Protein AF-0000000079811831 (afdb_homodimer)

Radius of gyration: 21.4 Å; Cα contacts (8 Å, |Δi|>4): 314; chains: 2; bounding box: 43×62×48 Å

Sequence (318 aa):
MAAQCAAMLYNALKLTHVLSIIVWIGGMVFAHFFLRPAVQMLEPPQRVALMHGVLQRFLGAVAIAIVAVLTSGLGMIGAVSIGAGGAFSMPLDWTIMATLGIVMMGIFAYIYFALLSRLEQAVAASDWPAGGLALASIRTWVGVNLLIGVVIVVLTLLMMAAQCAAMLYNALKLTHVLSIIVWIGGMVFAHFFLRPAVQMLEPPQRVALMHGVLQRFLGAVAIAIVAVLTSGLGMIGAVSIGAGGAFSMPLDWTIMATLGIVMMGIFAYIYFALLSRLEQAVAASDWPAGGLALASIRTWVGVNLLIGVVIVVLTLLM

InterPro domains:
  IPR008457 Copper resistance protein D domain [PF05425] (54-157)

Secondary structure (DSSP, 8-state):
-HHHHHHHHHHHHHHHHHHHHHHHHHHHHHIIIIIHHHHTTS-HHHHHHHHHHHHHHHHHHHHHHHHHHHHHHHHHHHHHHHHTTT-----HHHHHHHHHHHHHHHHHHIIIIIIHHHHHHHHHTT-HHHHHHHHHHHHHHHHHHHHHHHHHHHHHHH-/-HHHHHHHHHHHHHHHHHHHHHHHHHHHHIIIIIIHHHHTTS-HHHHHHHHHHHHHHHHHHHHHHHHHHHHHHHHHHHHHHHHTTT-----HHHHHHHHHHHHHHHHHHHIIIIIHHHHHHHHHTT-HHHHHHHHHHHHHHHHHHHHHHHHHHHHHHH-

Foldseek 3Di:
DVVVVLVVLLVVLVVLQVVLLCLLLVVLCCVQPPVVVVLVVDDLLCSLVVVLVVCVVSLVSNVVSLVSNVVSLVVNLVSVCVVVVNPDDDDPLSVLLVVLSVVLVVLSCCLVVPLSVQSVVCSVVVVRVSSVVSVVVSSVSSVVSSVSSVVSVVSNVVD/DVVVVLVVLLVVLVVLQVVLLCLLLVVLCCVQPPVVVVLVVDDLLCSLVVVLVVCVVSLVSNVVSLVSNVVSLVVNLVSVCVVVVNPDDDDPLSVLLVVLSVVLVVLSCCLVVPLSVQSVVCNVVVVRVSSVVSVVVSSVSSVVSSVSSVVSVVSNVVD

Solvent-accessible surface area (backbone atoms only — not comparable to full-atom values): 15950 Å² total; per-residue (Å²): 108,67,66,59,53,51,52,51,50,47,24,52,29,49,42,50,28,51,54,27,47,23,45,44,53,8,28,49,50,35,46,62,69,20,42,49,69,33,46,66,79,45,56,61,65,60,34,45,51,38,50,50,46,24,47,56,46,44,52,51,52,37,52,53,25,48,54,42,32,51,53,24,50,52,47,46,52,47,57,54,34,61,73,45,74,76,72,58,71,83,52,67,59,57,49,51,42,50,53,53,48,51,51,42,49,52,53,45,50,47,40,60,66,48,38,46,46,50,28,52,50,16,55,76,64,68,34,47,71,56,19,50,52,30,49,53,53,46,52,51,54,50,50,54,43,46,51,52,52,51,50,41,53,50,49,54,43,67,98,109,69,66,58,52,52,52,50,49,48,25,52,28,49,42,49,27,51,56,28,45,23,47,45,53,9,28,48,50,35,47,63,69,21,42,48,69,33,47,65,79,45,56,61,66,59,34,47,51,38,49,51,47,23,46,53,47,45,52,52,52,39,53,54,26,49,53,43,32,52,53,23,49,52,47,48,52,47,57,52,35,62,73,44,73,75,70,60,71,84,51,67,61,57,50,52,41,51,54,53,48,52,52,42,49,52,54,46,49,47,40,60,65,48,39,46,47,48,28,52,51,17,57,74,66,67,34,47,71,56,20,49,53,30,48,52,52,45,52,51,53,50,50,52,43,44,52,53,52,51,51,42,54,50,50,54,44,66,97

Nearest PDB structures (foldseek):
  7xge-assembly3_E  TM=4.007E-01  e=7.694E-01  synthetic construct
  6egc-assembly1_A  TM=4.884E-01  e=3.257E+00  synthetic construct
  8gl3-assembly1_A  TM=4.065E-01  e=6.537E+00  synthetic construct
  7xge-assembly3_E  TM=4.006E-01  e=6.927E-01  synthetic construct
  6egc-assembly1_A  TM=4.885E-01  e=2.794E+00  synthetic construct

Organism: NCBI:txid164759

pLDDT: mean 95.98, std 5.26, range [74.75, 98.94]

Structure (mmCIF, N/CA/C/O backbone):
data_AF-0000000079811831-model_v1
#
loop_
_entity.id
_entity.type
_entity.pdbx_description
1 polymer 'Membrane protein'
#
loop_
_atom_site.group_PDB
_atom_site.id
_atom_site.type_symbol
_atom_site.label_atom_id
_atom_site.label_alt_id
_atom_site.label_comp_id
_atom_site.label_asym_id
_atom_site.label_entity_id
_atom_site.label_seq_id
_atom_site.pdbx_PDB_ins_code
_atom_site.Cartn_x
_atom_site.Cartn_y
_atom_site.Cartn_z
_atom_site.occupancy
_atom_site.B_iso_or_equiv
_atom_site.auth_seq_id
_atom_site.auth_comp_id
_atom_site.auth_asym_id
_atom_site.auth_atom_id
_atom_site.pdbx_PDB_model_num
ATOM 1 N N . MET A 1 1 ? 1.582 36.062 -4.312 1 77 1 MET A N 1
ATOM 2 C CA . MET A 1 1 ? 1.748 35.219 -5.488 1 77 1 MET A CA 1
ATOM 3 C C . MET A 1 1 ? 2.867 34.188 -5.273 1 77 1 MET A C 1
ATOM 5 O O . MET A 1 1 ? 2.631 33 -5.309 1 77 1 MET A O 1
ATOM 9 N N . ALA A 1 2 ? 3.961 34.625 -4.879 1 77.19 2 ALA A N 1
ATOM 10 C CA . ALA A 1 2 ? 5.09 33.719 -4.637 1 77.19 2 ALA A CA 1
ATOM 11 C C . ALA A 1 2 ? 4.793 32.75 -3.482 1 77.19 2 ALA A C 1
ATOM 13 O O . ALA A 1 2 ? 5.078 31.562 -3.57 1 77.19 2 ALA A O 1
ATOM 14 N N . ALA A 1 3 ? 4.219 33.219 -2.533 1 80.38 3 ALA A N 1
ATOM 15 C CA . ALA A 1 3 ? 3.887 32.375 -1.376 1 80.38 3 ALA A CA 1
ATOM 16 C C . ALA A 1 3 ? 2.902 31.281 -1.755 1 80.38 3 ALA A C 1
ATOM 18 O O . ALA A 1 3 ? 3.029 30.141 -1.297 1 80.38 3 ALA A O 1
ATOM 19 N N . GLN A 1 4 ? 1.919 31.609 -2.52 1 80.38 4 GLN A N 1
ATOM 20 C CA . GLN A 1 4 ? 0.938 30.625 -2.977 1 80.38 4 GLN A CA 1
ATOM 21 C C . GLN A 1 4 ? 1.594 29.547 -3.836 1 80.38 4 GLN A C 1
ATOM 23 O O . GLN A 1 4 ? 1.278 28.359 -3.705 1 80.38 4 GLN A O 1
ATOM 28 N N . CYS A 1 5 ? 2.422 29.938 -4.711 1 81 5 CYS A N 1
ATOM 29 C CA . CYS A 1 5 ? 3.16 29 -5.551 1 81 5 CYS A CA 1
ATOM 30 C C . CYS A 1 5 ? 4.012 28.062 -4.707 1 81 5 CYS A C 1
ATOM 32 O O . CYS A 1 5 ? 4.055 26.859 -4.965 1 81 5 CYS A O 1
ATOM 34 N N . ALA A 1 6 ? 4.648 28.609 -3.771 1 84.25 6 ALA A N 1
ATOM 35 C CA . ALA A 1 6 ? 5.488 27.812 -2.881 1 84.25 6 ALA A CA 1
ATOM 36 C C . ALA A 1 6 ? 4.656 26.766 -2.135 1 84.25 6 ALA A C 1
ATOM 38 O O . ALA A 1 6 ? 5.082 25.625 -1.972 1 84.25 6 ALA A O 1
ATOM 39 N N . ALA A 1 7 ? 3.531 27.188 -1.69 1 87.56 7 ALA A N 1
ATOM 40 C CA . ALA A 1 7 ? 2.646 26.266 -0.97 1 87.56 7 ALA A CA 1
ATOM 41 C C . ALA A 1 7 ? 2.166 25.141 -1.876 1 87.56 7 ALA A C 1
ATOM 43 O O . ALA A 1 7 ? 2.051 23.984 -1.439 1 87.56 7 ALA A O 1
ATOM 44 N N . MET A 1 8 ? 1.905 25.453 -3.076 1 90.94 8 MET A N 1
ATOM 45 C CA . MET A 1 8 ? 1.439 24.453 -4.027 1 90.94 8 MET A CA 1
ATOM 46 C C . MET A 1 8 ? 2.543 23.453 -4.348 1 90.94 8 MET A C 1
ATOM 48 O O . MET A 1 8 ? 2.277 22.266 -4.52 1 90.94 8 MET A O 1
ATOM 52 N N . LEU A 1 9 ? 3.689 23.953 -4.465 1 91.94 9 LEU A N 1
ATOM 53 C CA . LEU A 1 9 ? 4.828 23.094 -4.73 1 91.94 9 LEU A CA 1
ATOM 54 C C . LEU A 1 9 ? 5.07 22.141 -3.562 1 91.94 9 LEU A C 1
ATOM 56 O O . LEU A 1 9 ? 5.309 20.938 -3.766 1 91.94 9 LEU A O 1
ATOM 60 N N . TYR A 1 10 ? 5.027 22.672 -2.387 1 94.69 10 TYR A N 1
ATOM 61 C CA . TYR A 1 10 ? 5.211 21.844 -1.2 1 94.69 10 TYR A CA 1
ATOM 62 C C . TYR A 1 10 ? 4.168 20.734 -1.142 1 94.69 10 TYR A C 1
ATOM 64 O O . TYR A 1 10 ? 4.496 19.578 -0.865 1 94.69 10 TYR A O 1
ATOM 72 N N . ASN A 1 11 ? 2.98 21.078 -1.446 1 95.81 11 ASN A N 1
ATOM 73 C CA . ASN A 1 11 ? 1.898 20.094 -1.425 1 95.81 11 ASN A CA 1
ATOM 74 C C . ASN A 1 11 ? 2.09 19.031 -2.498 1 95.81 11 ASN A C 1
ATOM 76 O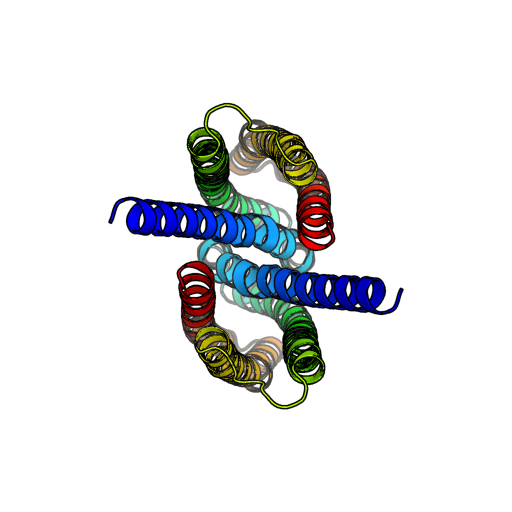 O . ASN A 1 11 ? 1.787 17.859 -2.271 1 95.81 11 ASN A O 1
ATOM 80 N N . ALA A 1 12 ? 2.516 19.469 -3.633 1 96.56 12 ALA A N 1
ATOM 81 C CA . ALA A 1 12 ? 2.768 18.516 -4.715 1 96.56 12 ALA A CA 1
ATOM 82 C C . ALA A 1 12 ? 3.881 17.547 -4.344 1 96.56 12 ALA A C 1
ATOM 84 O O . ALA A 1 12 ? 3.803 16.344 -4.66 1 96.56 12 ALA A O 1
ATOM 85 N N . LEU A 1 13 ? 4.898 18.078 -3.695 1 97.44 13 LEU A N 1
ATOM 86 C CA . LEU A 1 13 ? 5.992 17.219 -3.236 1 97.44 13 LEU A CA 1
ATOM 87 C C . LEU A 1 13 ? 5.508 16.234 -2.18 1 97.44 13 LEU A C 1
ATOM 89 O O . LEU A 1 13 ? 5.855 15.055 -2.221 1 97.44 13 LEU A O 1
ATOM 93 N N . LYS A 1 14 ? 4.719 16.719 -1.305 1 97.62 14 LYS A N 1
ATOM 94 C CA . LYS A 1 14 ? 4.148 15.867 -0.265 1 97.62 14 LYS A CA 1
ATOM 95 C C . LYS A 1 14 ? 3.271 14.773 -0.869 1 97.62 14 LYS A C 1
ATOM 97 O O . LYS A 1 14 ? 3.326 13.617 -0.439 1 97.62 14 LYS A O 1
ATOM 102 N N . LEU A 1 15 ? 2.5 15.148 -1.779 1 98 15 LEU A N 1
ATOM 103 C CA . LEU A 1 15 ? 1.652 14.188 -2.475 1 98 15 LEU A CA 1
ATOM 104 C C . LEU A 1 15 ? 2.492 13.078 -3.104 1 98 15 LEU A C 1
ATOM 106 O O . LEU A 1 15 ? 2.201 11.891 -2.924 1 98 15 LEU A O 1
ATOM 110 N N . THR A 1 16 ? 3.504 13.508 -3.83 1 98.31 16 THR A N 1
ATOM 111 C CA . THR A 1 16 ? 4.391 12.547 -4.48 1 98.31 16 THR A CA 1
ATOM 112 C C . THR A 1 16 ? 5.039 11.625 -3.455 1 98.31 16 THR A C 1
ATOM 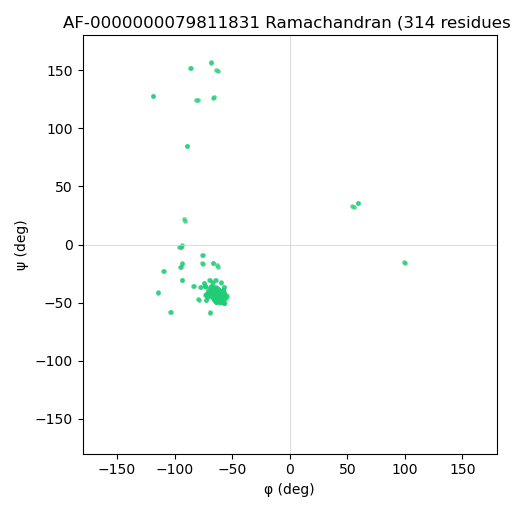114 O O . THR A 1 16 ? 5.113 10.414 -3.66 1 98.31 16 THR A O 1
ATOM 117 N N . HIS A 1 17 ? 5.492 12.18 -2.361 1 98.44 17 HIS A N 1
ATOM 118 C CA . HIS A 1 17 ? 6.145 11.438 -1.293 1 98.44 17 HIS A CA 1
ATOM 119 C C . HIS A 1 17 ? 5.211 10.391 -0.701 1 98.44 17 HIS A C 1
ATOM 121 O O . HIS A 1 17 ? 5.562 9.203 -0.635 1 98.44 17 HIS A O 1
ATOM 127 N N . VAL A 1 18 ? 4.012 10.766 -0.429 1 98.19 18 VAL A N 1
ATOM 128 C CA . VAL A 1 18 ? 3.055 9.906 0.257 1 98.19 18 VAL A CA 1
ATOM 129 C C . VAL A 1 18 ? 2.574 8.805 -0.69 1 98.19 18 VAL A C 1
ATOM 131 O O . VAL A 1 18 ? 2.453 7.645 -0.293 1 98.19 18 VAL A O 1
ATOM 134 N N . LEU A 1 19 ? 2.295 9.148 -1.954 1 98.62 19 LEU A N 1
ATOM 135 C CA . LEU A 1 19 ? 1.893 8.141 -2.924 1 98.62 19 LEU A CA 1
ATOM 136 C C . LEU A 1 19 ? 2.973 7.074 -3.076 1 98.62 19 LEU A C 1
ATOM 138 O O . LEU A 1 19 ? 2.666 5.883 -3.191 1 98.62 19 LEU A O 1
ATOM 142 N N . SER A 1 20 ? 4.188 7.535 -3.111 1 98.81 20 SER A N 1
ATOM 143 C CA . SER A 1 20 ? 5.309 6.609 -3.238 1 98.81 20 SER A CA 1
ATOM 144 C C . SER A 1 20 ? 5.375 5.656 -2.047 1 98.81 20 SER A C 1
ATOM 146 O O . SER A 1 20 ? 5.656 4.469 -2.209 1 98.81 20 SER A O 1
ATOM 148 N N . ILE A 1 21 ? 5.086 6.145 -0.852 1 98.69 21 ILE A N 1
ATOM 149 C CA . ILE A 1 21 ? 5.121 5.344 0.367 1 98.69 21 ILE A CA 1
ATOM 150 C C . ILE A 1 21 ? 3.979 4.332 0.35 1 98.69 21 ILE A C 1
ATOM 152 O O . ILE A 1 21 ? 4.152 3.184 0.769 1 98.69 21 ILE A O 1
ATOM 156 N N . ILE A 1 22 ? 2.865 4.715 -0.122 1 98.81 22 ILE A N 1
ATOM 157 C CA . ILE A 1 22 ? 1.708 3.83 -0.202 1 98.81 22 ILE A CA 1
ATOM 158 C C . ILE A 1 22 ? 2.035 2.631 -1.088 1 98.81 22 ILE A C 1
ATOM 160 O O . ILE A 1 22 ? 1.754 1.486 -0.722 1 98.81 22 ILE A O 1
ATOM 164 N N . VAL A 1 23 ? 2.658 2.92 -2.197 1 98.75 23 VAL A N 1
ATOM 165 C CA . VAL A 1 23 ? 3.01 1.857 -3.133 1 98.75 23 VAL A CA 1
ATOM 166 C C . VAL A 1 23 ? 4.082 0.961 -2.52 1 98.75 23 VAL A C 1
ATOM 168 O O . VAL A 1 23 ? 3.982 -0.266 -2.574 1 98.75 23 VAL A O 1
ATOM 171 N N . TRP A 1 24 ? 5.066 1.597 -1.912 1 98.88 24 TRP A N 1
ATOM 172 C CA . TRP A 1 24 ? 6.223 0.88 -1.383 1 98.88 24 TRP A CA 1
ATOM 173 C C . TRP A 1 24 ? 5.832 0.033 -0.176 1 98.88 24 TRP A C 1
ATOM 175 O O . TRP A 1 24 ? 5.895 -1.197 -0.226 1 98.88 24 TRP A O 1
ATOM 185 N N . ILE A 1 25 ? 5.305 0.623 0.849 1 98.88 25 ILE A N 1
ATOM 186 C CA . ILE A 1 25 ? 4.969 -0.072 2.086 1 98.88 25 ILE A CA 1
ATOM 187 C C . ILE A 1 25 ? 3.756 -0.973 1.857 1 98.88 25 ILE A C 1
ATOM 189 O O . ILE A 1 25 ? 3.752 -2.135 2.271 1 98.88 25 ILE A O 1
ATOM 193 N N . GLY A 1 26 ? 2.758 -0.474 1.204 1 98.81 26 GLY A N 1
ATOM 194 C CA . GLY A 1 26 ? 1.573 -1.268 0.917 1 98.81 26 GLY A CA 1
ATOM 195 C C . GLY A 1 26 ? 1.868 -2.496 0.078 1 98.81 26 GLY A C 1
ATOM 196 O O . GLY A 1 26 ? 1.278 -3.557 0.293 1 98.81 26 GLY A O 1
ATOM 197 N N . GLY A 1 27 ? 2.732 -2.289 -0.887 1 98.81 27 GLY A N 1
ATOM 198 C CA . GLY A 1 27 ? 3.121 -3.424 -1.709 1 98.81 27 GLY A CA 1
ATOM 199 C C . GLY A 1 27 ? 3.857 -4.5 -0.933 1 98.81 27 GLY A C 1
ATOM 200 O O . GLY A 1 27 ? 3.637 -5.691 -1.151 1 98.81 27 GLY A O 1
ATOM 201 N N . MET A 1 28 ? 4.723 -4.125 -0.05 1 98.88 28 MET A N 1
ATOM 202 C CA . MET A 1 28 ? 5.434 -5.098 0.774 1 98.88 28 MET A CA 1
ATOM 203 C C . MET A 1 28 ? 4.465 -5.863 1.673 1 98.88 28 MET A C 1
ATOM 205 O O . MET A 1 28 ? 4.609 -7.07 1.858 1 98.88 28 MET A O 1
ATOM 209 N N . VAL A 1 29 ? 3.508 -5.152 2.213 1 98.88 29 VAL A N 1
ATOM 210 C CA . VAL A 1 29 ? 2.5 -5.801 3.041 1 98.88 29 VAL A CA 1
ATOM 211 C C . VAL A 1 29 ? 1.761 -6.859 2.223 1 98.88 29 VAL A C 1
ATOM 213 O O . VAL A 1 29 ? 1.599 -7.996 2.67 1 98.88 29 VAL A O 1
ATOM 216 N N . PHE A 1 30 ? 1.352 -6.492 1.021 1 98.88 30 PHE A N 1
ATOM 217 C CA . PHE A 1 30 ? 0.607 -7.402 0.158 1 98.88 30 PHE A CA 1
ATOM 218 C C . PHE A 1 30 ? 1.43 -8.648 -0.155 1 98.88 30 PHE A C 1
ATOM 220 O O . PHE A 1 30 ? 0.941 -9.773 -0.022 1 98.88 30 PHE A O 1
ATOM 227 N N . ALA A 1 31 ? 2.641 -8.406 -0.563 1 98.69 31 ALA A N 1
ATOM 228 C CA . ALA A 1 31 ? 3.518 -9.516 -0.943 1 98.69 31 ALA A CA 1
ATOM 229 C C . ALA A 1 31 ? 3.748 -10.461 0.231 1 98.69 31 ALA A C 1
ATOM 231 O O . ALA A 1 31 ? 3.693 -11.68 0.073 1 98.69 31 ALA A O 1
ATOM 232 N N . HIS A 1 32 ? 3.971 -9.883 1.406 1 97.94 32 HIS A N 1
ATOM 233 C CA . HIS A 1 32 ? 4.383 -10.664 2.564 1 97.94 32 HIS A CA 1
ATOM 234 C C . HIS A 1 32 ? 3.201 -11.406 3.18 1 97.94 32 HIS A C 1
ATOM 236 O O . HIS A 1 32 ? 3.309 -12.586 3.506 1 97.94 32 HIS A O 1
ATOM 242 N N . PHE A 1 33 ? 2.041 -10.781 3.184 1 98.31 33 PHE A N 1
ATOM 243 C CA . PHE A 1 33 ? 0.997 -11.344 4.027 1 98.31 33 PHE A CA 1
ATOM 244 C C . PHE A 1 33 ? -0.101 -11.984 3.182 1 98.31 33 PHE A C 1
ATOM 246 O O . PHE A 1 33 ? -0.871 -12.812 3.672 1 98.31 33 PHE A O 1
ATOM 253 N N . PHE A 1 34 ? -0.251 -11.602 1.954 1 98.75 34 PHE A N 1
ATOM 254 C CA . PHE A 1 34 ? -1.388 -12.102 1.19 1 98.75 34 PHE A CA 1
ATOM 255 C C . PHE A 1 34 ? -0.92 -12.992 0.044 1 98.75 34 PHE A C 1
ATOM 257 O O . PHE A 1 34 ? -1.479 -14.062 -0.184 1 98.75 34 PHE A O 1
ATOM 264 N N . LEU A 1 35 ? 0.136 -12.602 -0.649 1 98.81 35 LEU A N 1
ATOM 265 C CA . LEU A 1 35 ? 0.62 -13.367 -1.789 1 98.81 35 LEU A CA 1
ATOM 266 C C . LEU A 1 35 ? 1.422 -14.578 -1.326 1 98.81 35 LEU A C 1
ATOM 268 O O . LEU A 1 35 ? 1.19 -15.703 -1.792 1 98.81 35 LEU A O 1
ATOM 272 N N . ARG A 1 36 ? 2.312 -14.359 -0.415 1 98.06 36 ARG A N 1
ATOM 273 C CA . ARG A 1 36 ? 3.26 -15.398 -0.014 1 98.06 36 ARG A CA 1
ATOM 274 C C . ARG A 1 36 ? 2.529 -16.656 0.459 1 98.06 36 ARG A C 1
ATOM 276 O O . ARG A 1 36 ? 2.816 -17.75 -0.007 1 98.06 36 ARG A O 1
ATOM 283 N N . PRO A 1 37 ? 1.58 -16.547 1.343 1 98.25 37 PRO A N 1
ATOM 284 C CA . PRO A 1 37 ? 0.917 -17.781 1.774 1 98.25 37 PRO A CA 1
ATOM 285 C C . PRO A 1 37 ? 0.148 -18.453 0.646 1 98.25 37 PRO A C 1
ATOM 287 O O . PRO A 1 37 ? 0.042 -19.688 0.621 1 98.25 37 PRO A O 1
ATOM 290 N N . ALA A 1 38 ? -0.358 -17.734 -0.273 1 98.38 38 ALA A N 1
ATOM 291 C CA . ALA A 1 38 ? -1.187 -18.281 -1.343 1 98.38 38 ALA A CA 1
ATOM 292 C C . ALA A 1 38 ? -0.339 -19.047 -2.355 1 98.38 38 ALA A C 1
ATOM 294 O O . ALA A 1 38 ? -0.765 -20.078 -2.881 1 98.38 38 ALA A O 1
ATOM 295 N N . VAL A 1 39 ? 0.867 -18.609 -2.627 1 98.25 39 VAL A N 1
ATOM 296 C CA . VAL A 1 39 ? 1.676 -19.188 -3.695 1 98.25 39 VAL A CA 1
ATOM 297 C C . VAL A 1 39 ? 2.24 -20.531 -3.244 1 98.25 39 VAL A C 1
ATOM 299 O O . VAL A 1 39 ? 2.793 -21.281 -4.051 1 98.25 39 VAL A O 1
ATOM 302 N N . GLN A 1 40 ? 2.072 -20.859 -1.961 1 97.69 40 GLN A N 1
ATOM 303 C CA . GLN A 1 40 ? 2.607 -22.109 -1.44 1 97.69 40 GLN A CA 1
ATOM 304 C C . GLN A 1 40 ? 1.889 -23.312 -2.049 1 97.69 40 GLN A C 1
ATOM 306 O O . GLN A 1 40 ? 2.385 -24.438 -1.982 1 97.69 40 GLN A O 1
ATOM 311 N N . MET A 1 41 ? 0.751 -23.109 -2.656 1 97.06 41 MET A N 1
ATOM 312 C CA . MET A 1 41 ? 0.006 -24.188 -3.289 1 97.06 41 MET A CA 1
ATOM 313 C C . MET A 1 41 ? 0.648 -24.594 -4.613 1 97.06 41 MET A C 1
ATOM 315 O O . MET A 1 41 ? 0.322 -25.641 -5.172 1 97.06 41 MET A O 1
ATOM 319 N N . LEU A 1 42 ? 1.491 -23.781 -5.141 1 98.06 42 LEU A N 1
ATOM 320 C CA . LEU A 1 42 ? 2.135 -24.047 -6.422 1 98.06 42 LEU A CA 1
ATOM 321 C C . LEU A 1 42 ? 3.389 -24.891 -6.234 1 98.06 42 LEU A C 1
ATOM 323 O O . LEU A 1 42 ? 4.059 -24.797 -5.203 1 98.06 42 LEU A O 1
ATOM 327 N N . GLU A 1 43 ? 3.721 -25.656 -7.23 1 97.56 43 GLU A N 1
ATOM 328 C CA . GLU A 1 43 ? 4.992 -26.375 -7.242 1 97.56 43 GLU A CA 1
ATOM 329 C C . GLU A 1 43 ? 6.168 -25.406 -7.371 1 97.56 43 GLU A C 1
ATOM 331 O O . GLU A 1 43 ? 6.027 -24.312 -7.938 1 97.56 43 GLU A O 1
ATOM 336 N N . PRO A 1 44 ? 7.277 -25.797 -6.957 1 97.81 44 PRO A N 1
ATOM 337 C CA . PRO A 1 44 ? 8.43 -24.906 -6.867 1 97.81 44 PRO A CA 1
ATOM 338 C C . PRO A 1 44 ? 8.758 -24.219 -8.195 1 97.81 44 PRO A C 1
ATOM 340 O O . PRO A 1 44 ? 9 -23.016 -8.227 1 97.81 44 PRO A O 1
ATOM 343 N N . PRO A 1 45 ? 8.742 -24.906 -9.281 1 98.12 45 PRO A N 1
ATOM 344 C CA . PRO A 1 45 ? 9.07 -24.219 -10.531 1 98.12 45 PRO A CA 1
ATOM 345 C C . PRO A 1 45 ? 8.094 -23.094 -10.852 1 98.12 45 PRO A C 1
ATOM 347 O O . PRO A 1 45 ? 8.516 -21.984 -11.227 1 98.12 45 PRO A O 1
ATOM 350 N N . GLN A 1 46 ? 6.797 -23.312 -10.672 1 98.19 46 GLN A N 1
ATOM 351 C CA . GLN A 1 46 ? 5.785 -22.297 -10.938 1 98.19 46 GLN A CA 1
ATOM 352 C C . GLN A 1 46 ? 5.852 -21.172 -9.914 1 98.19 46 GLN A C 1
ATOM 354 O O . GLN A 1 46 ? 5.715 -19.984 -10.266 1 98.19 46 GLN A O 1
ATOM 359 N N . ARG A 1 47 ? 6.055 -21.625 -8.688 1 98.5 47 ARG A N 1
ATOM 360 C CA . ARG A 1 47 ? 6.117 -20.656 -7.602 1 98.5 47 ARG A CA 1
ATOM 361 C C . ARG A 1 47 ? 7.273 -19.672 -7.801 1 98.5 47 ARG A C 1
ATOM 363 O O . ARG A 1 47 ? 7.09 -18.469 -7.715 1 98.5 47 ARG A O 1
ATOM 370 N N . VAL A 1 48 ? 8.422 -20.203 -8.07 1 98.75 48 VAL A N 1
ATOM 371 C CA . VAL A 1 48 ? 9.625 -19.391 -8.211 1 98.75 48 VAL A CA 1
ATOM 372 C C . VAL A 1 48 ? 9.5 -18.484 -9.438 1 98.75 48 VAL A C 1
ATOM 374 O O . VAL A 1 48 ? 9.828 -17.297 -9.383 1 98.75 48 VAL A O 1
ATOM 377 N N . ALA A 1 49 ? 9.039 -19.031 -10.516 1 98.62 49 ALA A N 1
ATOM 378 C CA . ALA A 1 49 ? 8.891 -18.25 -11.75 1 98.62 49 ALA A CA 1
ATOM 379 C C . ALA A 1 49 ? 7.867 -17.125 -11.562 1 98.62 49 ALA A C 1
ATOM 381 O O . ALA A 1 49 ? 8.094 -16 -12.008 1 98.62 49 ALA A O 1
ATOM 382 N N . LEU A 1 50 ? 6.758 -17.469 -10.961 1 98.75 50 LEU A N 1
ATOM 383 C CA . LEU A 1 50 ? 5.73 -16.453 -10.711 1 98.75 50 LEU A CA 1
ATOM 384 C C . LEU A 1 50 ? 6.27 -15.336 -9.844 1 98.75 50 LEU A C 1
ATOM 386 O O . LEU A 1 50 ? 6.105 -14.156 -10.172 1 98.75 50 LEU A O 1
ATOM 390 N N . MET A 1 51 ? 6.906 -15.75 -8.758 1 98.81 51 MET A N 1
ATOM 391 C CA . MET A 1 51 ? 7.426 -14.75 -7.824 1 98.81 51 MET A CA 1
ATOM 392 C C . MET A 1 51 ? 8.484 -13.883 -8.492 1 98.81 51 MET A C 1
ATOM 394 O O . MET A 1 51 ? 8.578 -12.688 -8.211 1 98.81 51 MET A O 1
ATOM 398 N N . HIS A 1 52 ? 9.289 -14.469 -9.32 1 98.75 52 HIS A N 1
ATOM 399 C CA . HIS A 1 52 ? 10.258 -13.68 -10.07 1 98.75 52 HIS A CA 1
ATOM 400 C C . HIS A 1 52 ? 9.562 -12.602 -10.898 1 98.75 52 HIS A C 1
ATOM 402 O O . HIS A 1 52 ? 9.977 -11.438 -10.883 1 98.75 52 HIS A O 1
ATOM 408 N N . GLY A 1 53 ? 8.508 -12.992 -11.609 1 98.62 53 GLY A N 1
ATOM 409 C CA . GLY A 1 53 ? 7.77 -12.039 -12.414 1 98.62 53 GLY A CA 1
ATOM 410 C C . GLY A 1 53 ? 7.145 -10.922 -11.602 1 98.62 53 GLY A C 1
ATOM 411 O O . GLY A 1 53 ? 7.191 -9.758 -12 1 98.62 53 GLY A O 1
ATOM 412 N N . VAL A 1 54 ? 6.574 -11.242 -10.484 1 98.88 54 VAL A N 1
ATOM 413 C CA . VAL A 1 54 ? 5.926 -10.273 -9.609 1 98.88 54 VAL A CA 1
ATOM 414 C C . VAL A 1 54 ? 6.969 -9.312 -9.039 1 98.88 54 VAL A C 1
ATOM 416 O O . VAL A 1 54 ? 6.781 -8.094 -9.07 1 98.88 54 VAL A O 1
ATOM 419 N N . LEU A 1 55 ? 8.07 -9.875 -8.547 1 98.81 55 LEU A N 1
ATOM 420 C CA . LEU A 1 55 ? 9.086 -9.086 -7.859 1 98.81 55 LEU A CA 1
ATOM 421 C C . LEU A 1 55 ? 9.812 -8.164 -8.836 1 98.81 55 LEU A C 1
ATOM 423 O O . LEU A 1 55 ? 10.172 -7.043 -8.484 1 98.81 55 LEU A O 1
ATOM 427 N N . GLN A 1 56 ? 10.031 -8.60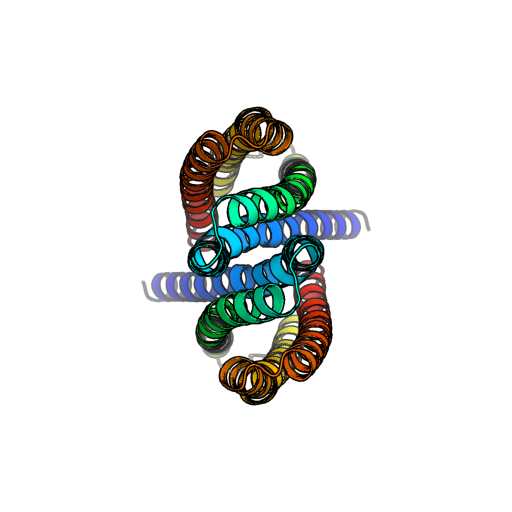9 -10.023 1 98.5 56 GLN A N 1
ATOM 428 C CA . GLN A 1 56 ? 10.656 -7.762 -11.031 1 98.5 56 GLN A CA 1
ATOM 429 C C . GLN A 1 56 ? 9.836 -6.496 -11.273 1 98.5 56 GLN A C 1
ATOM 431 O O . GLN A 1 56 ? 10.391 -5.398 -11.336 1 98.5 56 GLN A O 1
ATOM 436 N N . ARG A 1 57 ? 8.555 -6.586 -11.359 1 98.56 57 ARG A N 1
ATOM 437 C CA . ARG A 1 57 ? 7.672 -5.449 -11.602 1 98.56 57 ARG A CA 1
ATOM 438 C C . ARG A 1 57 ? 7.57 -4.559 -10.367 1 98.56 57 ARG A C 1
ATOM 440 O O . ARG A 1 57 ? 7.688 -3.336 -10.469 1 98.56 57 ARG A O 1
ATOM 447 N N . PHE A 1 58 ? 7.348 -5.281 -9.273 1 98.94 58 PHE A N 1
ATOM 448 C CA . PHE A 1 58 ? 7.184 -4.535 -8.031 1 98.94 58 PHE A CA 1
ATOM 449 C C . PHE A 1 58 ? 8.453 -3.77 -7.688 1 98.94 58 PHE A C 1
ATOM 451 O O . PHE A 1 58 ? 8.398 -2.574 -7.391 1 98.94 58 PHE A O 1
ATOM 458 N N . LEU A 1 59 ? 9.617 -4.371 -7.727 1 98.81 59 LEU A N 1
ATOM 459 C CA . LEU A 1 59 ? 10.875 -3.736 -7.355 1 98.81 59 LEU A CA 1
ATOM 460 C C . LEU A 1 59 ? 11.266 -2.674 -8.375 1 98.81 59 LEU A C 1
ATOM 462 O O . LEU A 1 59 ? 11.891 -1.671 -8.023 1 98.81 59 LEU A O 1
ATOM 466 N N . GLY A 1 60 ? 10.891 -2.859 -9.609 1 98.69 60 GLY A N 1
ATOM 467 C CA . GLY A 1 60 ? 11.047 -1.78 -10.57 1 98.69 60 GLY A CA 1
ATOM 468 C C . GLY A 1 60 ? 10.266 -0.531 -10.195 1 98.69 60 GLY A C 1
ATOM 469 O O . GLY A 1 60 ? 10.797 0.581 -10.281 1 98.69 60 GLY A O 1
ATOM 470 N N . ALA A 1 61 ? 9.023 -0.71 -9.844 1 98.75 61 ALA A N 1
ATOM 471 C CA . ALA A 1 61 ? 8.188 0.405 -9.406 1 98.75 61 ALA A CA 1
ATOM 472 C C . ALA A 1 61 ? 8.734 1.036 -8.133 1 98.75 61 ALA A C 1
ATOM 474 O O . ALA A 1 61 ? 8.695 2.258 -7.969 1 98.75 61 ALA A O 1
ATOM 475 N N . VAL A 1 62 ? 9.234 0.2 -7.211 1 98.88 62 VAL A N 1
ATOM 476 C CA . VAL A 1 62 ? 9.789 0.714 -5.961 1 98.88 62 VAL A CA 1
ATOM 477 C C . VAL A 1 62 ? 11.039 1.542 -6.25 1 98.88 62 VAL A C 1
ATOM 479 O O . VAL A 1 62 ? 11.289 2.549 -5.586 1 98.88 62 VAL A O 1
ATOM 482 N N . ALA A 1 63 ? 11.875 1.144 -7.242 1 98.75 63 ALA A N 1
ATOM 483 C CA . ALA A 1 63 ? 13.031 1.946 -7.633 1 98.75 63 ALA A CA 1
ATOM 484 C C . ALA A 1 63 ? 12.609 3.357 -8.031 1 98.75 63 ALA A C 1
ATOM 486 O O . ALA A 1 63 ? 13.227 4.34 -7.617 1 98.75 63 ALA A O 1
ATOM 487 N N . ILE A 1 64 ? 11.57 3.445 -8.82 1 98.69 64 ILE A N 1
ATOM 488 C CA . ILE A 1 64 ? 11.031 4.738 -9.227 1 98.69 64 ILE A CA 1
ATOM 489 C C . ILE A 1 64 ? 10.5 5.48 -8.008 1 98.69 64 ILE A C 1
ATOM 491 O O . ILE A 1 64 ? 10.734 6.68 -7.848 1 98.69 64 ILE A O 1
ATOM 495 N N . ALA A 1 65 ? 9.812 4.785 -7.133 1 98.69 65 ALA A N 1
ATOM 496 C CA . ALA A 1 65 ? 9.258 5.371 -5.914 1 98.69 65 ALA A CA 1
ATOM 497 C C . ALA A 1 65 ? 10.367 5.93 -5.023 1 98.69 65 ALA A C 1
ATOM 499 O O . ALA A 1 65 ? 10.195 6.98 -4.398 1 98.69 65 ALA A O 1
ATOM 500 N N . ILE A 1 66 ? 11.438 5.23 -4.961 1 98.62 66 ILE A N 1
ATOM 501 C CA . ILE A 1 66 ? 12.555 5.652 -4.121 1 98.62 66 ILE A CA 1
ATOM 502 C C . ILE A 1 66 ? 13.125 6.973 -4.641 1 98.62 66 ILE A C 1
ATOM 504 O O . ILE A 1 66 ? 13.422 7.879 -3.861 1 98.62 66 ILE A O 1
ATOM 508 N N . VAL A 1 67 ? 13.297 7.102 -5.934 1 98.5 67 VAL A N 1
ATOM 509 C CA . VAL A 1 67 ? 13.766 8.352 -6.527 1 98.5 67 VAL A CA 1
ATOM 510 C C . VAL A 1 67 ? 12.781 9.469 -6.207 1 98.5 67 VAL A C 1
ATOM 512 O O . VAL A 1 67 ? 13.188 10.57 -5.816 1 98.5 67 VAL A O 1
ATOM 515 N N . ALA A 1 68 ? 11.5 9.172 -6.309 1 98.62 68 ALA A N 1
ATOM 516 C CA . ALA A 1 68 ? 10.453 10.148 -6.004 1 98.62 68 ALA A CA 1
ATOM 517 C C . ALA A 1 68 ? 10.477 10.547 -4.531 1 98.62 68 ALA A C 1
ATOM 519 O O . ALA A 1 68 ? 10.367 11.727 -4.199 1 98.62 68 ALA A O 1
ATOM 520 N N . VAL A 1 69 ? 10.609 9.562 -3.631 1 98.62 69 VAL A N 1
ATOM 521 C CA . VAL A 1 69 ? 10.625 9.812 -2.191 1 98.62 69 VAL A CA 1
ATOM 522 C C . VAL A 1 69 ? 11.828 10.68 -1.827 1 98.62 69 VAL A C 1
ATOM 524 O O . VAL A 1 69 ? 11.695 11.648 -1.078 1 98.62 69 VAL A O 1
ATOM 527 N N . LEU A 1 70 ? 12.977 10.336 -2.363 1 97.62 70 LEU A N 1
ATOM 528 C CA . LEU A 1 70 ? 14.195 11.062 -2.051 1 97.62 70 LEU A CA 1
ATOM 529 C C . LEU A 1 70 ? 14.117 12.5 -2.562 1 97.62 70 LEU A C 1
ATOM 531 O O . LEU A 1 70 ? 14.414 13.445 -1.824 1 97.62 70 LEU A O 1
ATOM 535 N N . THR A 1 71 ? 13.711 12.688 -3.82 1 97.75 71 THR A N 1
ATOM 536 C CA . THR A 1 71 ? 13.656 14.016 -4.422 1 97.75 71 THR A CA 1
ATOM 537 C C . THR A 1 71 ? 12.586 14.867 -3.744 1 97.75 71 THR A C 1
ATOM 539 O O . THR A 1 71 ? 12.82 16.047 -3.449 1 97.75 71 THR A O 1
ATOM 542 N N . SER A 1 72 ? 11.406 14.281 -3.469 1 97.94 72 SER A N 1
ATOM 543 C CA . SER A 1 72 ? 10.352 15.031 -2.803 1 97.94 72 SER A CA 1
ATOM 544 C C . SER A 1 72 ? 10.727 15.359 -1.361 1 97.94 72 SER A C 1
ATOM 546 O O . SER A 1 72 ? 10.477 16.469 -0.883 1 97.94 72 SER A O 1
ATOM 548 N N . GLY A 1 73 ? 11.32 14.398 -0.662 1 96.75 73 GLY A N 1
ATOM 549 C CA . GLY A 1 73 ? 11.781 14.648 0.695 1 96.75 73 GLY A CA 1
ATOM 550 C C . GLY A 1 73 ? 12.797 15.773 0.786 1 96.75 73 GLY A C 1
ATOM 551 O O . GLY A 1 73 ? 12.641 16.688 1.588 1 96.75 73 GLY A O 1
ATOM 552 N N . LEU A 1 74 ? 13.836 15.727 -0.073 1 95.88 74 LEU A N 1
ATOM 553 C CA . LEU A 1 74 ? 14.859 16.766 -0.122 1 95.88 74 LEU A CA 1
ATOM 554 C C . LEU A 1 74 ? 14.25 18.109 -0.54 1 95.88 74 LEU A C 1
ATOM 556 O O . LEU A 1 74 ? 14.641 19.156 -0.024 1 95.88 74 LEU A O 1
ATOM 560 N N . GLY A 1 75 ? 13.367 18.031 -1.484 1 95.81 75 GLY A N 1
ATOM 561 C CA . GLY A 1 75 ? 12.672 19.25 -1.898 1 95.81 75 GLY A CA 1
ATOM 562 C C . GLY A 1 75 ? 11.891 19.891 -0.775 1 95.81 75 GLY A C 1
ATOM 563 O O . GLY A 1 75 ? 11.914 21.125 -0.624 1 95.81 75 GLY A O 1
ATOM 564 N N . MET A 1 76 ? 11.211 19.156 0.031 1 95.75 76 MET A N 1
ATOM 565 C CA . MET A 1 76 ? 10.43 19.688 1.15 1 95.75 76 MET A CA 1
ATOM 566 C C . MET A 1 76 ? 11.352 20.281 2.217 1 95.75 76 MET A C 1
ATOM 568 O O . MET A 1 76 ? 11.07 21.344 2.76 1 95.75 76 MET A O 1
ATOM 572 N N . ILE A 1 77 ? 12.398 19.531 2.504 1 93.44 77 ILE A N 1
ATOM 573 C CA . ILE A 1 77 ? 13.375 20.047 3.465 1 93.44 77 ILE A CA 1
ATOM 574 C C . ILE A 1 77 ? 13.945 21.375 2.967 1 93.44 77 ILE A C 1
ATOM 576 O O . ILE A 1 77 ? 14.055 22.328 3.73 1 93.44 77 ILE A O 1
ATOM 580 N N . GLY A 1 78 ? 14.281 21.453 1.743 1 92 78 GLY A N 1
ATOM 581 C CA . GLY A 1 78 ? 14.812 22.672 1.148 1 92 78 GLY A CA 1
ATOM 582 C C . GLY A 1 78 ? 13.82 23.812 1.166 1 92 78 GLY A C 1
ATOM 583 O O . GLY A 1 78 ? 14.195 24.953 1.462 1 92 78 GLY A O 1
ATOM 584 N N . ALA A 1 79 ? 12.617 23.531 0.799 1 90.5 79 ALA A N 1
ATOM 585 C CA . ALA A 1 79 ? 11.578 24.562 0.77 1 90.5 79 ALA A CA 1
ATOM 586 C C . ALA A 1 79 ? 11.414 25.219 2.137 1 90.5 79 ALA A C 1
ATOM 588 O O . ALA A 1 79 ? 11.266 26.438 2.232 1 90.5 79 ALA A O 1
ATOM 589 N N . VAL A 1 80 ? 11.562 24.391 3.211 1 88.94 80 VAL A N 1
ATOM 590 C CA . VAL A 1 80 ? 11.367 24.922 4.559 1 88.94 80 VAL A CA 1
ATOM 591 C C . VAL A 1 80 ? 12.648 25.609 5.035 1 88.94 80 VAL A C 1
ATOM 593 O O . VAL A 1 80 ? 12.594 26.641 5.703 1 88.94 80 VAL A O 1
ATOM 596 N N . SER A 1 81 ? 13.727 25.109 4.68 1 87.56 81 SER A N 1
ATOM 597 C CA . SER A 1 81 ? 15.008 25.672 5.078 1 87.56 81 SER A CA 1
ATOM 598 C C . SER A 1 81 ? 15.227 27.047 4.445 1 87.56 81 SER A C 1
ATOM 600 O O . SER A 1 81 ? 15.695 27.969 5.105 1 87.56 81 SER A O 1
ATOM 602 N N . ILE A 1 82 ? 14.961 27.125 3.229 1 83.75 82 ILE A N 1
ATOM 603 C CA . ILE A 1 82 ? 15.133 28.391 2.516 1 83.75 82 ILE A CA 1
ATOM 604 C C . ILE A 1 82 ? 14.172 29.438 3.068 1 83.75 82 ILE A C 1
ATOM 606 O O . ILE A 1 82 ? 14.547 30.594 3.262 1 83.75 82 ILE A O 1
ATOM 610 N N . GLY A 1 83 ? 12.977 29.031 3.312 1 79.88 83 GLY A N 1
ATOM 611 C CA . GLY A 1 83 ? 11.984 29.938 3.859 1 79.88 83 GLY A CA 1
ATOM 612 C C . GLY A 1 83 ? 12.352 30.469 5.238 1 79.88 83 GLY A C 1
ATOM 613 O O . GLY A 1 83 ? 11.914 31.547 5.637 1 79.88 83 GLY A O 1
ATOM 614 N N . ALA A 1 84 ? 13.297 29.797 5.996 1 86.25 84 ALA A N 1
ATOM 615 C CA . ALA A 1 84 ? 13.641 30.156 7.367 1 86.25 84 ALA A CA 1
ATOM 616 C C . ALA A 1 84 ? 14.836 31.094 7.398 1 86.25 84 ALA A C 1
ATOM 618 O O . ALA A 1 84 ? 15.195 31.625 8.461 1 86.25 84 ALA A O 1
ATOM 619 N N . GLY A 1 85 ? 15.375 31.438 6.305 1 81.5 85 GLY A N 1
ATOM 620 C CA . GLY A 1 85 ? 16.406 32.469 6.211 1 81.5 85 GLY A CA 1
ATOM 621 C C . GLY A 1 85 ? 17.641 32.156 7.035 1 81.5 85 GLY A C 1
ATOM 622 O O . GLY A 1 85 ? 18.219 33.031 7.664 1 81.5 85 GLY A O 1
ATOM 623 N N . GLY A 1 86 ? 18 30.875 7.102 1 74.75 86 GLY A N 1
ATOM 624 C CA . GLY A 1 86 ? 19.219 30.516 7.809 1 74.75 86 GLY A CA 1
ATOM 625 C C . GLY A 1 86 ? 18.969 30.016 9.211 1 74.75 86 GLY A C 1
ATOM 626 O O . GLY A 1 86 ? 19.891 29.516 9.867 1 74.75 86 GLY A O 1
ATOM 627 N N . ALA A 1 87 ? 17.922 30.188 9.742 1 86.5 87 ALA A N 1
ATOM 628 C CA . ALA A 1 87 ? 17.594 29.766 11.102 1 86.5 87 ALA A CA 1
ATOM 629 C C . ALA A 1 87 ? 16.984 28.359 11.102 1 86.5 87 ALA A C 1
ATOM 631 O O . ALA A 1 87 ? 16.406 27.938 12.102 1 86.5 87 ALA A O 1
ATOM 632 N N . PHE A 1 88 ? 17.219 27.641 10.062 1 84.62 88 PHE A N 1
ATOM 633 C CA . PHE A 1 88 ? 16.562 26.344 9.961 1 84.62 88 PHE A CA 1
ATOM 634 C C . PHE A 1 88 ? 17.281 25.297 10.797 1 84.62 88 PHE A C 1
ATOM 636 O O . PHE A 1 88 ? 18.5 25.141 10.703 1 84.62 88 PHE A O 1
ATOM 643 N N . SER A 1 89 ? 16.469 24.688 11.688 1 89.31 89 SER A N 1
ATOM 644 C CA . SER A 1 89 ? 16.891 23.469 12.391 1 89.31 89 SER A CA 1
ATOM 645 C C . SER A 1 89 ? 15.961 22.312 12.062 1 89.31 89 SER A C 1
ATOM 647 O O . SER A 1 89 ? 14.734 22.453 12.102 1 89.31 89 SER A O 1
ATOM 649 N N . MET A 1 90 ? 16.547 21.266 11.664 1 89.19 90 MET A N 1
ATOM 650 C CA . MET A 1 90 ? 15.773 20.094 11.242 1 89.19 90 MET A CA 1
ATOM 651 C C . MET A 1 90 ? 15.016 19.5 12.422 1 89.19 90 MET A C 1
ATOM 653 O O . MET A 1 90 ? 15.617 19.109 13.422 1 89.19 90 MET A O 1
ATOM 657 N N . PRO A 1 91 ? 13.82 19.344 12.266 1 90.06 91 PRO A N 1
ATOM 658 C CA . PRO A 1 91 ? 13.062 18.672 13.32 1 90.06 91 PRO A CA 1
ATOM 659 C C . PRO A 1 91 ? 13.484 17.219 13.516 1 90.06 91 PRO A C 1
ATOM 661 O O . PRO A 1 91 ? 13.898 16.547 12.562 1 90.06 91 PRO A O 1
ATOM 664 N N . LEU A 1 92 ? 13.367 16.734 14.695 1 90.06 92 LEU A N 1
ATOM 665 C CA . LEU A 1 92 ? 13.836 15.398 15.055 1 90.06 92 LEU A CA 1
ATOM 666 C C . LEU A 1 92 ? 13.109 14.336 14.242 1 90.06 92 LEU A C 1
ATOM 668 O O . LEU A 1 92 ? 13.719 13.359 13.805 1 90.06 92 LEU A O 1
ATOM 672 N N . ASP A 1 93 ? 11.797 14.461 14.062 1 91.06 93 ASP A N 1
ATOM 673 C CA . ASP A 1 93 ? 11.031 13.453 13.328 1 91.06 93 ASP A CA 1
ATOM 674 C C . ASP A 1 93 ? 11.477 13.383 11.867 1 91.06 93 ASP A C 1
ATOM 676 O O . ASP A 1 93 ? 11.477 12.305 11.266 1 91.06 93 ASP A O 1
ATOM 680 N N . TRP A 1 94 ? 11.789 14.516 11.328 1 92.69 94 TRP A N 1
ATOM 681 C CA . TRP A 1 94 ? 12.297 14.516 9.953 1 92.69 94 TRP A CA 1
ATOM 682 C C . TRP A 1 94 ? 13.656 13.82 9.883 1 92.69 94 TRP A C 1
ATOM 684 O O . TRP A 1 94 ? 13.953 13.117 8.914 1 92.69 94 TRP A O 1
ATOM 694 N N . THR A 1 95 ? 14.461 14.078 10.891 1 94.31 95 THR A N 1
ATOM 695 C CA . THR A 1 95 ? 15.773 13.445 10.938 1 94.31 95 THR A CA 1
ATOM 696 C C . THR A 1 95 ? 15.648 11.93 11.016 1 94.31 95 THR A C 1
ATOM 698 O O . THR A 1 95 ? 16.328 11.203 10.297 1 94.31 95 THR A O 1
ATOM 701 N N . ILE A 1 96 ? 14.789 11.469 11.867 1 95.06 96 ILE A N 1
ATOM 702 C CA . ILE A 1 96 ? 14.555 10.039 12.031 1 95.06 96 ILE A CA 1
ATOM 703 C C . ILE A 1 96 ? 14.031 9.453 10.727 1 95.06 96 ILE A C 1
ATOM 705 O O . ILE A 1 96 ? 14.531 8.422 10.258 1 95.06 96 ILE A O 1
ATOM 709 N N . MET A 1 97 ? 13.07 10.156 10.18 1 96.56 97 MET A N 1
ATOM 710 C CA . MET A 1 97 ? 12.469 9.727 8.914 1 96.56 97 MET A CA 1
ATOM 711 C C . MET A 1 97 ? 13.523 9.641 7.816 1 96.56 97 MET A C 1
ATOM 713 O O . MET A 1 97 ? 13.594 8.648 7.094 1 96.56 97 MET A O 1
ATOM 717 N N . ALA A 1 98 ? 14.336 10.617 7.719 1 96.31 98 ALA A N 1
ATOM 718 C CA . ALA A 1 98 ? 15.367 10.656 6.684 1 96.31 98 ALA A CA 1
ATOM 719 C C . ALA A 1 98 ? 16.406 9.562 6.902 1 96.31 98 ALA A C 1
ATOM 721 O O . ALA A 1 98 ? 16.781 8.859 5.961 1 96.31 98 ALA A O 1
ATOM 722 N N . THR A 1 99 ? 16.875 9.406 8.125 1 97.44 99 THR A N 1
ATOM 723 C CA . THR A 1 99 ? 17.922 8.438 8.438 1 97.44 99 THR A CA 1
ATOM 724 C C . THR A 1 99 ? 17.422 7.012 8.18 1 97.44 99 THR A C 1
ATOM 726 O O . THR A 1 99 ? 18.078 6.242 7.477 1 97.44 99 THR A O 1
ATOM 729 N N . LEU A 1 100 ? 16.281 6.695 8.695 1 98.31 100 LEU A N 1
ATOM 730 C CA . LEU A 1 100 ? 15.727 5.355 8.516 1 98.31 100 LEU A CA 1
ATOM 731 C C . LEU A 1 100 ? 15.344 5.113 7.059 1 98.31 100 LEU A C 1
ATOM 733 O O . LEU A 1 100 ? 15.461 3.99 6.559 1 98.31 100 LEU A O 1
ATOM 737 N N . GLY A 1 101 ? 14.844 6.211 6.406 1 98.12 101 GLY A N 1
ATOM 738 C CA . GLY A 1 101 ? 14.586 6.094 4.98 1 98.12 101 GLY A CA 1
ATOM 739 C C . GLY A 1 101 ? 15.812 5.711 4.18 1 98.12 101 GLY A C 1
ATOM 740 O O . GLY A 1 101 ? 15.727 4.898 3.258 1 98.12 101 GLY A O 1
ATOM 741 N N . ILE A 1 102 ? 16.969 6.254 4.512 1 98.06 102 ILE A N 1
ATOM 742 C CA . ILE A 1 102 ? 18.219 5.945 3.83 1 98.06 102 ILE A CA 1
ATOM 743 C C . ILE A 1 102 ? 18.594 4.488 4.082 1 98.06 102 ILE A C 1
ATOM 745 O O . ILE A 1 102 ? 19.078 3.801 3.176 1 98.06 102 ILE A O 1
ATOM 749 N N . VAL A 1 103 ? 18.359 4.012 5.289 1 98.69 103 VAL A N 1
ATOM 750 C CA . VAL A 1 103 ? 18.594 2.605 5.605 1 98.69 103 VAL A CA 1
ATOM 751 C C . VAL A 1 103 ? 17.703 1.725 4.727 1 98.69 103 VAL A C 1
ATOM 753 O O . VAL A 1 103 ? 18.172 0.736 4.156 1 98.69 103 VAL A O 1
ATOM 756 N N . MET A 1 104 ? 16.453 2.129 4.633 1 98.88 104 MET A N 1
ATOM 757 C CA . MET A 1 104 ? 15.531 1.388 3.777 1 98.88 104 MET A CA 1
ATOM 758 C C . MET A 1 104 ? 16.031 1.339 2.342 1 98.88 104 MET A C 1
ATOM 760 O O . MET A 1 104 ? 15.906 0.316 1.667 1 98.88 104 MET A O 1
ATOM 764 N N . MET A 1 105 ? 16.594 2.418 1.879 1 98.69 105 MET A N 1
ATOM 765 C CA . MET A 1 105 ? 17.109 2.488 0.512 1 98.69 105 MET A CA 1
ATOM 766 C C . MET A 1 105 ? 18.297 1.554 0.326 1 98.69 105 MET A C 1
ATOM 768 O O . MET A 1 105 ? 18.438 0.917 -0.72 1 98.69 105 MET A O 1
ATOM 772 N N . GLY A 1 106 ? 19.156 1.518 1.298 1 98.75 106 GLY A N 1
ATOM 773 C CA . GLY A 1 106 ? 20.266 0.578 1.248 1 98.75 106 GLY A CA 1
ATOM 774 C C . GLY A 1 106 ? 19.812 -0.87 1.176 1 98.75 106 GLY A C 1
ATOM 775 O O . GLY A 1 106 ? 20.344 -1.652 0.389 1 98.75 106 GLY A O 1
ATOM 776 N N . ILE A 1 107 ? 18.828 -1.234 2.01 1 98.88 107 ILE A N 1
ATOM 777 C CA . ILE A 1 107 ? 18.266 -2.582 1.994 1 98.88 107 ILE A CA 1
ATOM 778 C C . ILE A 1 107 ? 17.672 -2.879 0.62 1 98.88 107 ILE A C 1
ATOM 780 O O . ILE A 1 107 ? 17.891 -3.955 0.06 1 98.88 107 ILE A O 1
ATOM 784 N N . PHE A 1 108 ? 16.969 -1.909 0.092 1 98.88 108 PHE A N 1
ATOM 785 C CA . PHE A 1 108 ? 16.375 -2.078 -1.229 1 98.88 108 PHE A CA 1
ATOM 786 C C . PHE A 1 108 ? 17.453 -2.32 -2.277 1 98.88 108 PHE A C 1
ATOM 788 O O . PHE A 1 108 ? 17.297 -3.18 -3.148 1 98.88 108 PHE A O 1
ATOM 795 N N . ALA A 1 109 ? 18.5 -1.533 -2.234 1 98.75 109 ALA A N 1
ATOM 796 C CA . ALA A 1 109 ? 19.578 -1.695 -3.201 1 98.75 109 ALA A CA 1
ATOM 797 C C . ALA A 1 109 ? 20.156 -3.111 -3.154 1 98.75 109 ALA A C 1
ATOM 799 O O . ALA A 1 109 ? 20.422 -3.713 -4.195 1 98.75 109 ALA A O 1
ATOM 800 N N . TYR A 1 110 ? 20.312 -3.633 -1.95 1 98.88 110 TYR A N 1
ATOM 801 C CA . TYR A 1 110 ? 20.797 -5 -1.798 1 98.88 110 TYR A CA 1
ATOM 802 C C . TYR A 1 110 ? 19.812 -5.996 -2.412 1 98.88 110 TYR A C 1
ATOM 804 O O . TYR A 1 110 ? 20.219 -6.902 -3.143 1 98.88 110 TYR A O 1
ATOM 812 N N . ILE A 1 111 ? 18.578 -5.844 -2.191 1 98.88 111 ILE A N 1
ATOM 813 C CA . ILE A 1 111 ? 17.562 -6.73 -2.734 1 98.88 111 ILE A CA 1
ATOM 814 C C . ILE A 1 111 ? 17.547 -6.637 -4.258 1 98.88 111 ILE A C 1
ATOM 816 O O . ILE A 1 111 ? 17.594 -7.656 -4.949 1 98.88 111 ILE A O 1
ATOM 820 N N . TYR A 1 112 ? 17.531 -5.426 -4.738 1 98.69 112 TYR A N 1
ATOM 821 C CA . TYR A 1 112 ? 17.344 -5.156 -6.16 1 98.69 112 TYR A CA 1
ATOM 822 C C . TYR A 1 112 ? 18.562 -5.613 -6.965 1 98.69 112 TYR A C 1
ATOM 824 O O . TYR A 1 112 ? 18.422 -6.301 -7.977 1 98.69 112 TYR A O 1
ATOM 832 N N . PHE A 1 113 ? 19.781 -5.344 -6.488 1 98.62 113 PHE A N 1
ATOM 833 C CA . PHE A 1 113 ? 20.969 -5.578 -7.312 1 98.62 113 PHE A CA 1
ATOM 834 C C . PHE A 1 113 ? 21.547 -6.965 -7.047 1 98.62 113 PHE A C 1
ATOM 836 O O . PHE A 1 113 ? 22.125 -7.586 -7.941 1 98.62 113 PHE A O 1
ATOM 843 N N . ALA A 1 114 ? 21.375 -7.441 -5.859 1 98.81 114 ALA A N 1
ATOM 844 C CA . ALA A 1 114 ? 22.016 -8.711 -5.535 1 98.81 114 ALA A CA 1
ATOM 845 C C . ALA A 1 114 ? 21 -9.852 -5.523 1 98.81 114 ALA A C 1
ATOM 847 O O . ALA A 1 114 ? 21.125 -10.805 -6.301 1 98.81 114 ALA A O 1
ATOM 848 N N . LEU A 1 115 ? 20.016 -9.75 -4.719 1 98.88 115 LEU A N 1
ATOM 849 C CA . LEU A 1 115 ? 19.125 -10.891 -4.496 1 98.88 115 LEU A CA 1
ATOM 850 C C . LEU A 1 115 ? 18.219 -11.125 -5.707 1 98.88 115 LEU A C 1
ATOM 852 O O . LEU A 1 115 ? 17.969 -12.266 -6.086 1 98.88 115 LEU A O 1
ATOM 856 N N . LEU A 1 116 ? 17.672 -10.07 -6.27 1 98.81 116 LEU A N 1
ATOM 857 C CA . LEU A 1 116 ? 16.875 -10.234 -7.473 1 98.81 116 LEU A CA 1
ATOM 858 C C . LEU A 1 116 ? 17.703 -10.828 -8.609 1 98.81 116 LEU A C 1
ATOM 860 O O . LEU A 1 116 ? 17.203 -11.641 -9.391 1 98.81 116 LEU A O 1
ATOM 864 N N . SER A 1 117 ? 18.953 -10.375 -8.734 1 98.69 117 SER A N 1
ATOM 865 C CA . SER A 1 117 ? 19.859 -10.93 -9.742 1 98.69 117 SER A CA 1
ATOM 866 C C . SER A 1 117 ? 20.062 -12.43 -9.539 1 98.69 117 SER A C 1
ATOM 868 O O . SER A 1 117 ? 20.062 -13.195 -10.5 1 98.69 117 SER A O 1
ATOM 870 N N . ARG A 1 118 ? 20.219 -12.844 -8.312 1 98.81 118 ARG A N 1
ATOM 871 C CA . ARG A 1 118 ? 20.344 -14.266 -8 1 98.81 118 ARG A CA 1
ATOM 872 C C . ARG A 1 118 ? 19.094 -15.031 -8.391 1 98.81 118 ARG A C 1
ATOM 874 O O . ARG A 1 118 ? 19.172 -16.141 -8.914 1 98.81 118 ARG A O 1
ATOM 881 N N . LEU A 1 119 ? 18 -14.461 -8.117 1 98.81 119 LEU A N 1
ATOM 882 C CA . LEU A 1 119 ? 16.734 -15.094 -8.484 1 98.81 119 LEU A CA 1
ATOM 883 C C . LEU A 1 119 ? 16.609 -15.234 -9.992 1 98.81 119 LEU A C 1
ATOM 885 O O . LEU A 1 119 ? 16.188 -16.281 -10.492 1 98.81 119 LEU A O 1
ATOM 889 N N . GLU A 1 120 ? 16.938 -14.133 -10.688 1 98.69 120 GLU A N 1
ATOM 890 C CA . GLU A 1 120 ? 16.906 -14.133 -12.141 1 98.69 120 GLU A CA 1
ATOM 891 C C . GLU A 1 120 ? 17.797 -15.227 -12.727 1 98.69 120 GLU A C 1
ATOM 893 O O . GLU A 1 120 ? 17.391 -15.93 -13.656 1 98.69 120 GLU A O 1
ATOM 898 N N . GLN A 1 121 ? 18.938 -15.398 -12.203 1 98.75 121 GLN A N 1
ATOM 899 C CA . GLN A 1 121 ? 19.875 -16.422 -12.664 1 98.75 121 GLN A CA 1
ATOM 900 C C . GLN A 1 121 ? 19.328 -17.828 -12.406 1 98.75 121 GLN A C 1
ATOM 902 O O . GLN A 1 121 ? 19.484 -18.719 -13.242 1 98.75 121 GLN A O 1
ATOM 907 N N . ALA A 1 122 ? 18.781 -17.969 -11.242 1 98.81 122 ALA A N 1
ATOM 908 C CA . ALA A 1 122 ? 18.219 -19.266 -10.891 1 98.81 122 ALA A CA 1
ATOM 909 C C . ALA A 1 122 ? 17.078 -19.641 -11.828 1 98.81 122 ALA A C 1
ATOM 911 O O . ALA A 1 122 ? 16.984 -20.797 -12.266 1 98.81 122 ALA A O 1
ATOM 912 N N . VAL A 1 123 ? 16.25 -18.703 -12.148 1 98.56 123 VAL A N 1
ATOM 913 C CA . VAL A 1 123 ? 15.125 -18.938 -13.047 1 98.56 123 VAL A CA 1
ATOM 914 C C . VAL A 1 123 ? 15.641 -19.25 -14.453 1 98.56 123 VAL A C 1
ATOM 916 O O . VAL A 1 123 ? 15.172 -20.188 -15.094 1 98.56 123 VAL A O 1
ATOM 919 N N . ALA A 1 124 ? 16.578 -18.516 -14.914 1 98.38 124 ALA A N 1
ATOM 920 C CA . ALA A 1 124 ? 17.156 -18.719 -16.234 1 98.38 124 ALA A CA 1
ATOM 921 C C . ALA A 1 124 ? 17.766 -20.109 -16.375 1 98.38 124 ALA A C 1
ATOM 923 O O . ALA A 1 124 ? 17.719 -20.719 -17.438 1 98.38 124 ALA A O 1
ATOM 924 N N . ALA A 1 125 ? 18.297 -20.625 -15.289 1 98.5 125 ALA A N 1
ATOM 925 C CA . ALA A 1 125 ? 18.953 -21.922 -15.281 1 98.5 125 ALA A CA 1
ATOM 926 C C . ALA A 1 125 ? 18 -23.031 -14.867 1 98.5 125 ALA A C 1
ATOM 928 O O . ALA A 1 125 ? 18.391 -24.203 -14.789 1 98.5 125 ALA A O 1
ATOM 929 N N . SER A 1 126 ? 16.797 -22.656 -14.547 1 98.44 126 SER A N 1
ATOM 930 C CA . SER A 1 126 ? 15.82 -23.609 -14.016 1 98.44 126 SER A CA 1
ATOM 931 C C . SER A 1 126 ? 16.359 -24.328 -12.781 1 98.44 126 SER A C 1
ATOM 933 O O . SER A 1 126 ? 16.172 -25.531 -12.617 1 98.44 126 SER A O 1
ATOM 935 N N . ASP A 1 127 ? 17.172 -23.609 -12.039 1 98.69 127 ASP A N 1
ATOM 936 C CA . ASP A 1 127 ? 17.656 -24.078 -10.742 1 98.69 127 ASP A CA 1
ATOM 937 C C . ASP A 1 127 ? 16.703 -23.656 -9.625 1 98.69 127 ASP A C 1
ATOM 939 O O . ASP A 1 127 ? 16.938 -22.656 -8.938 1 98.69 127 ASP A O 1
ATOM 943 N N . TRP A 1 128 ? 15.703 -24.438 -9.422 1 98.25 128 TRP A N 1
ATOM 944 C CA . TRP A 1 128 ? 14.57 -24.062 -8.578 1 98.25 128 TRP A CA 1
ATOM 945 C C . TRP A 1 128 ? 14.961 -24.078 -7.105 1 98.25 128 TRP A C 1
ATOM 947 O O . TRP A 1 128 ? 14.523 -23.234 -6.324 1 98.25 128 TRP A O 1
ATOM 957 N N . PRO A 1 129 ? 15.797 -25.016 -6.699 1 98.38 129 PRO A N 1
ATOM 958 C CA . PRO A 1 129 ? 16.266 -24.922 -5.312 1 98.38 129 PRO A CA 1
ATOM 959 C C . PRO A 1 129 ? 17 -23.609 -5.027 1 98.38 129 PRO A C 1
ATOM 961 O O . PRO A 1 129 ? 16.766 -22.984 -3.994 1 98.38 129 PRO A O 1
ATOM 964 N N . ALA A 1 130 ? 17.812 -23.188 -5.922 1 98.62 130 ALA A N 1
ATOM 965 C CA . ALA A 1 130 ? 18.516 -21.906 -5.766 1 98.62 130 ALA A CA 1
ATOM 966 C C . ALA A 1 130 ? 17.531 -20.734 -5.773 1 98.62 130 ALA A C 1
ATOM 968 O O . ALA A 1 130 ? 17.719 -19.766 -5.043 1 98.62 130 ALA A O 1
ATOM 969 N N . GLY A 1 131 ? 16.578 -20.812 -6.617 1 98.75 131 GLY A N 1
ATOM 970 C CA . GLY A 1 131 ? 15.547 -19.797 -6.652 1 98.75 131 GLY A CA 1
ATOM 971 C C . GLY A 1 131 ? 14.797 -19.656 -5.344 1 98.75 131 GLY A C 1
ATOM 972 O O . GLY A 1 131 ? 14.5 -18.547 -4.902 1 98.75 131 GLY A O 1
ATOM 973 N N . GLY A 1 132 ? 14.547 -20.812 -4.797 1 98.5 132 GLY A N 1
ATOM 974 C CA . GLY A 1 132 ? 13.883 -20.797 -3.504 1 98.5 132 GLY A CA 1
ATOM 975 C C . GLY A 1 132 ? 14.703 -20.125 -2.418 1 98.5 132 GLY A C 1
ATOM 976 O O . GLY A 1 132 ? 14.156 -19.422 -1.575 1 98.5 132 GLY A O 1
ATOM 977 N N . LEU A 1 133 ? 15.961 -20.422 -2.436 1 98.56 133 LEU A N 1
ATOM 978 C CA . LEU A 1 133 ? 16.859 -19.812 -1.455 1 98.56 133 LEU A CA 1
ATOM 979 C C . LEU A 1 133 ? 16.906 -18.297 -1.639 1 98.56 133 LEU A C 1
ATOM 981 O O . LEU A 1 133 ? 16.922 -17.547 -0.659 1 98.56 133 LEU A O 1
ATOM 985 N N . ALA A 1 134 ? 16.984 -17.859 -2.869 1 98.69 134 ALA A N 1
ATOM 986 C CA . ALA A 1 134 ? 16.969 -16.422 -3.148 1 98.69 134 ALA A CA 1
ATOM 987 C C . ALA A 1 134 ? 15.68 -15.789 -2.652 1 98.69 134 ALA A C 1
ATOM 989 O O . ALA A 1 134 ? 15.703 -14.711 -2.049 1 98.69 134 ALA A O 1
ATOM 990 N N . LEU A 1 135 ? 14.578 -16.453 -2.893 1 98.69 135 LEU A N 1
ATOM 991 C CA . LEU A 1 135 ? 13.281 -15.945 -2.449 1 98.69 135 LEU A CA 1
ATOM 992 C C . LEU A 1 135 ? 13.227 -15.852 -0.928 1 98.69 135 LEU A C 1
ATOM 994 O O . LEU A 1 135 ? 12.641 -14.914 -0.38 1 98.69 135 LEU A O 1
ATOM 998 N N . ALA A 1 136 ? 13.789 -16.797 -0.279 1 98.56 136 ALA A N 1
ATOM 999 C CA . ALA A 1 136 ? 13.812 -16.781 1.182 1 98.56 136 ALA A CA 1
ATOM 1000 C C . ALA A 1 136 ? 14.578 -15.562 1.705 1 98.56 136 ALA A C 1
ATOM 1002 O O . ALA A 1 136 ? 14.148 -14.914 2.662 1 98.56 136 ALA A O 1
ATOM 1003 N N . SER A 1 137 ? 15.688 -15.281 1.112 1 98.81 137 SER A N 1
ATOM 1004 C CA . SER A 1 137 ? 16.469 -14.109 1.491 1 98.81 137 SER A CA 1
ATOM 1005 C C . SER A 1 137 ? 15.703 -12.82 1.208 1 98.81 137 SER A C 1
ATOM 1007 O O . SER A 1 137 ? 15.711 -11.891 2.021 1 98.81 137 SER A O 1
ATOM 1009 N N . ILE A 1 138 ? 15.094 -12.773 0.058 1 98.81 138 ILE A N 1
ATOM 1010 C CA . ILE A 1 138 ? 14.305 -11.602 -0.307 1 98.81 138 ILE A CA 1
ATOM 1011 C C . ILE A 1 138 ? 13.188 -11.391 0.713 1 98.81 138 ILE A C 1
ATOM 1013 O O . ILE A 1 138 ? 12.953 -10.266 1.167 1 98.81 138 ILE A O 1
ATOM 1017 N N . ARG A 1 139 ? 12.555 -12.453 1.093 1 98.31 139 ARG A N 1
ATOM 1018 C CA . ARG A 1 139 ? 11.484 -12.383 2.086 1 98.31 139 ARG A CA 1
ATOM 1019 C C . ARG A 1 139 ? 11.984 -11.789 3.393 1 98.31 139 ARG A C 1
ATOM 1021 O O . ARG A 1 139 ? 11.312 -10.945 3.998 1 98.31 139 ARG A O 1
ATOM 1028 N N . THR A 1 140 ? 13.109 -12.18 3.84 1 98.69 140 THR A N 1
ATOM 1029 C CA . THR A 1 140 ? 13.695 -11.711 5.094 1 98.69 140 THR A CA 1
ATOM 1030 C C . THR A 1 140 ? 13.984 -10.211 5.031 1 98.69 140 THR A C 1
ATOM 1032 O O . THR A 1 140 ? 13.57 -9.453 5.91 1 98.69 140 THR A O 1
ATOM 1035 N N . TRP A 1 141 ? 14.617 -9.789 4.016 1 98.75 141 TRP A N 1
ATOM 1036 C CA . TRP A 1 141 ? 15.047 -8.398 3.912 1 98.75 141 TRP A CA 1
ATOM 1037 C C . TRP A 1 141 ? 13.859 -7.484 3.613 1 98.75 141 TRP A C 1
ATOM 1039 O O . TRP A 1 141 ? 13.828 -6.336 4.059 1 98.75 141 TRP A O 1
ATOM 1049 N N . VAL A 1 142 ? 12.883 -7.988 2.867 1 98.75 142 VAL A N 1
ATOM 1050 C CA . VAL A 1 142 ? 11.641 -7.238 2.68 1 98.75 142 VAL A CA 1
ATOM 1051 C C . VAL A 1 142 ? 10.922 -7.09 4.016 1 98.75 142 VAL A C 1
ATOM 1053 O O . VAL A 1 142 ? 10.383 -6.023 4.32 1 98.75 142 VAL A O 1
ATOM 1056 N N . GLY A 1 143 ? 10.914 -8.133 4.844 1 98.62 143 GLY A N 1
ATOM 1057 C CA . GLY A 1 143 ? 10.32 -8.055 6.168 1 98.62 143 GLY A CA 1
ATOM 1058 C C . GLY A 1 143 ? 10.969 -7.016 7.059 1 98.62 143 GLY A C 1
ATOM 1059 O O . GLY A 1 143 ? 10.281 -6.258 7.746 1 98.62 143 GLY A O 1
ATOM 1060 N N . VAL A 1 144 ? 12.281 -6.984 7.051 1 98.81 144 VAL A N 1
ATOM 1061 C CA . VAL A 1 144 ? 13.031 -5.996 7.816 1 98.81 144 VAL A CA 1
ATOM 1062 C C . VAL A 1 144 ? 12.711 -4.594 7.309 1 98.81 144 VAL A C 1
ATOM 1064 O O . VAL A 1 144 ? 12.461 -3.682 8.102 1 98.81 144 VAL A O 1
ATOM 1067 N N . ASN A 1 145 ? 12.734 -4.445 6.016 1 98.94 145 ASN A N 1
ATOM 1068 C CA . ASN A 1 145 ? 12.438 -3.158 5.398 1 98.94 145 ASN A CA 1
ATOM 1069 C C . ASN A 1 145 ? 11.016 -2.695 5.719 1 98.94 145 ASN A C 1
ATOM 1071 O O . ASN A 1 145 ? 10.789 -1.512 5.973 1 98.94 145 ASN A O 1
ATOM 1075 N N . LEU A 1 146 ? 10.086 -3.623 5.703 1 98.81 146 LEU A N 1
ATOM 1076 C CA . LEU A 1 146 ? 8.703 -3.336 6.051 1 98.81 146 LEU A CA 1
ATOM 1077 C C . LEU A 1 146 ? 8.586 -2.865 7.496 1 98.81 146 LEU A C 1
ATOM 1079 O O . LEU A 1 146 ? 7.898 -1.885 7.781 1 98.81 146 LEU A O 1
ATOM 1083 N N . LEU A 1 147 ? 9.258 -3.553 8.391 1 98.81 147 LEU A N 1
ATOM 1084 C CA . LEU A 1 147 ? 9.242 -3.162 9.797 1 98.81 147 LEU A CA 1
ATOM 1085 C C . LEU A 1 147 ? 9.766 -1.741 9.977 1 98.81 147 LEU A C 1
ATOM 1087 O O . LEU A 1 147 ? 9.156 -0.934 10.68 1 98.81 147 LEU A O 1
ATOM 1091 N N . ILE A 1 148 ? 10.875 -1.418 9.352 1 98.81 148 ILE A N 1
ATOM 1092 C CA . ILE A 1 148 ? 11.445 -0.078 9.438 1 98.81 148 ILE A CA 1
ATOM 1093 C C . ILE A 1 148 ? 10.453 0.941 8.883 1 98.81 148 ILE A C 1
ATOM 1095 O O . ILE A 1 148 ? 10.242 1.998 9.477 1 98.81 148 ILE A O 1
ATOM 1099 N N . GLY A 1 149 ? 9.844 0.646 7.707 1 98.62 149 GLY A N 1
ATOM 1100 C CA . GLY A 1 149 ? 8.867 1.543 7.113 1 98.62 149 GLY A CA 1
ATOM 1101 C C . GLY A 1 149 ? 7.688 1.832 8.023 1 98.62 149 GLY A C 1
ATOM 1102 O O . GLY A 1 149 ? 7.258 2.98 8.141 1 98.62 149 GLY A O 1
ATOM 1103 N N . VAL A 1 150 ? 7.172 0.82 8.688 1 98.56 150 VAL A N 1
ATOM 1104 C CA . VAL A 1 150 ? 6.047 0.976 9.609 1 98.56 150 VAL A CA 1
ATOM 1105 C C . VAL A 1 150 ? 6.477 1.812 10.812 1 98.56 150 VAL A C 1
ATOM 1107 O O . VAL A 1 150 ? 5.727 2.68 11.273 1 98.56 150 VAL A O 1
ATOM 1110 N N . VAL A 1 151 ? 7.668 1.557 11.328 1 98.25 151 VAL A N 1
ATOM 1111 C CA . VAL A 1 151 ? 8.195 2.33 12.445 1 98.25 151 VAL A CA 1
ATOM 1112 C C . VAL A 1 151 ? 8.273 3.809 12.062 1 98.25 151 VAL A C 1
ATOM 1114 O O . VAL A 1 151 ? 7.918 4.68 12.859 1 98.25 151 VAL A O 1
ATOM 1117 N N . ILE A 1 152 ? 8.727 4.133 10.836 1 98.25 152 ILE A N 1
ATOM 1118 C CA . ILE A 1 152 ? 8.805 5.508 10.359 1 98.25 152 ILE A CA 1
ATOM 1119 C C . ILE A 1 152 ? 7.414 6.137 10.367 1 98.25 152 ILE A C 1
ATOM 1121 O O . ILE A 1 152 ? 7.227 7.246 10.875 1 98.25 152 ILE A O 1
ATOM 1125 N N . VAL A 1 153 ? 6.43 5.445 9.852 1 97.62 153 VAL A N 1
ATOM 1126 C CA . VAL A 1 153 ? 5.07 5.969 9.789 1 97.62 153 VAL A CA 1
ATOM 1127 C C . VAL A 1 153 ? 4.539 6.207 11.195 1 97.62 153 VAL A C 1
ATOM 1129 O O . VAL A 1 153 ? 3.949 7.254 11.477 1 97.62 153 VAL A O 1
ATOM 1132 N N . VAL A 1 154 ? 4.824 5.242 12.094 1 97.06 154 VAL A N 1
ATOM 1133 C CA . VAL A 1 154 ? 4.355 5.332 13.477 1 97.06 154 VAL A CA 1
ATOM 1134 C C . VAL A 1 154 ? 4.988 6.539 14.156 1 97.06 154 VAL A C 1
ATOM 1136 O O . VAL A 1 154 ? 4.289 7.359 14.758 1 97.06 154 VAL A O 1
ATOM 1139 N N . LEU A 1 155 ? 6.25 6.73 14 1 95.19 155 LEU A N 1
ATOM 1140 C CA . LEU A 1 155 ? 6.953 7.816 14.68 1 95.19 155 LEU A CA 1
ATOM 1141 C C . LEU A 1 155 ? 6.566 9.164 14.086 1 95.19 155 LEU A C 1
ATOM 1143 O O . LEU A 1 155 ? 6.383 10.141 14.82 1 95.19 155 LEU A O 1
ATOM 1147 N N . THR A 1 156 ? 6.441 9.195 12.789 1 92 156 THR A N 1
ATOM 1148 C CA . THR A 1 156 ? 6.129 10.453 12.125 1 92 156 THR A CA 1
ATOM 1149 C C . THR A 1 156 ? 4.719 10.922 12.484 1 92 156 THR A C 1
ATOM 1151 O O . THR A 1 156 ? 4.473 12.117 12.617 1 92 156 THR A O 1
ATOM 1154 N N . LEU A 1 157 ? 3.797 10.023 12.711 1 93.38 157 LEU A N 1
ATOM 1155 C CA . LEU A 1 157 ? 2.412 10.422 12.938 1 93.38 157 LEU A CA 1
ATOM 1156 C C . LEU A 1 157 ? 2.119 10.547 14.43 1 93.38 157 LEU A C 1
ATOM 1158 O O . LEU A 1 157 ? 1.129 11.164 14.82 1 93.38 157 LEU A O 1
ATOM 1162 N N . LEU A 1 158 ? 2.949 9.938 15.266 1 91.75 158 LEU A N 1
ATOM 1163 C CA . LEU A 1 158 ? 2.703 10.031 16.703 1 91.75 158 LEU A CA 1
ATOM 1164 C C . LEU A 1 158 ? 3.484 11.188 17.312 1 91.75 158 LEU A C 1
ATOM 1166 O O . LEU A 1 158 ? 3.205 11.602 18.438 1 91.75 158 LEU A O 1
ATOM 1170 N N . MET A 1 159 ? 4.48 11.727 16.625 1 81.69 159 MET A N 1
ATOM 1171 C CA . MET A 1 159 ? 5.254 12.859 17.125 1 81.69 159 MET A CA 1
ATOM 1172 C C . MET A 1 159 ? 4.723 14.172 16.547 1 81.69 159 MET A C 1
ATOM 1174 O O . MET A 1 159 ? 4.172 14.188 15.445 1 81.69 159 MET A O 1
ATOM 1178 N N . MET B 1 1 ? -3.117 18.719 30.891 1 76.94 1 MET B N 1
ATOM 1179 C CA . MET B 1 1 ? -3.215 17.266 30.953 1 76.94 1 MET B CA 1
ATOM 1180 C C . MET B 1 1 ? -4.285 16.75 30 1 76.94 1 MET B C 1
ATOM 1182 O O . MET B 1 1 ? -3.982 16 29.062 1 76.94 1 MET B O 1
ATOM 1186 N N . ALA B 1 2 ? -5.391 17.266 30.047 1 77.69 2 ALA B N 1
ATOM 1187 C CA . ALA B 1 2 ? -6.473 16.844 29.172 1 77.69 2 ALA B CA 1
ATOM 1188 C C . ALA B 1 2 ? -6.156 17.188 27.719 1 77.69 2 ALA B C 1
ATOM 1190 O O . ALA B 1 2 ? -6.383 16.359 26.812 1 77.69 2 ALA B O 1
ATOM 1191 N N . ALA B 1 3 ? -5.641 18.219 27.469 1 81.5 3 ALA B N 1
ATOM 1192 C CA . ALA B 1 3 ? -5.293 18.641 26.109 1 81.5 3 ALA B CA 1
ATOM 1193 C C . ALA B 1 3 ? -4.242 17.719 25.5 1 81.5 3 ALA B C 1
ATOM 1195 O O . ALA B 1 3 ? -4.328 17.359 24.328 1 81.5 3 ALA B O 1
ATOM 1196 N N . GLN B 1 4 ? -3.264 17.375 26.266 1 81 4 GLN B N 1
ATOM 1197 C CA . GLN B 1 4 ? -2.223 16.469 25.797 1 81 4 GLN B CA 1
ATOM 1198 C C . GLN B 1 4 ? -2.799 15.086 25.469 1 81 4 GLN B C 1
ATOM 1200 O O . GLN B 1 4 ? -2.428 14.477 24.469 1 81 4 GLN B O 1
ATOM 1205 N N . CYS B 1 5 ? -3.637 14.602 26.297 1 81.19 5 CYS B N 1
ATOM 1206 C CA . CYS B 1 5 ? -4.301 13.328 26.062 1 81.19 5 CYS B CA 1
ATOM 1207 C C . CYS B 1 5 ? -5.125 13.367 24.781 1 81.19 5 CYS B C 1
ATOM 1209 O O . CYS B 1 5 ? -5.102 12.422 23.984 1 81.19 5 CYS B O 1
ATOM 1211 N N . ALA B 1 6 ? -5.812 14.406 24.609 1 84.25 6 ALA B N 1
ATOM 1212 C CA . ALA B 1 6 ? -6.629 14.57 23.406 1 84.25 6 ALA B CA 1
ATOM 1213 C C . ALA B 1 6 ? -5.766 14.562 22.156 1 84.25 6 ALA B C 1
ATOM 1215 O O . ALA B 1 6 ? -6.137 13.961 21.141 1 84.25 6 ALA B O 1
ATOM 1216 N N . ALA B 1 7 ? -4.672 15.227 22.219 1 87.69 7 ALA B N 1
ATOM 1217 C CA . ALA B 1 7 ? -3.762 15.281 21.078 1 87.69 7 ALA B CA 1
ATOM 1218 C C . ALA B 1 7 ? -3.195 13.898 20.766 1 87.69 7 ALA B C 1
ATOM 1220 O O . ALA B 1 7 ? -3.029 13.539 19.594 1 87.69 7 ALA B O 1
ATOM 1221 N N . MET B 1 8 ? -2.918 13.164 21.766 1 91 8 MET B N 1
ATOM 1222 C CA . MET B 1 8 ? -2.371 11.82 21.578 1 91 8 MET B CA 1
ATOM 1223 C C . MET B 1 8 ? -3.41 10.891 20.953 1 91 8 MET B C 1
ATOM 1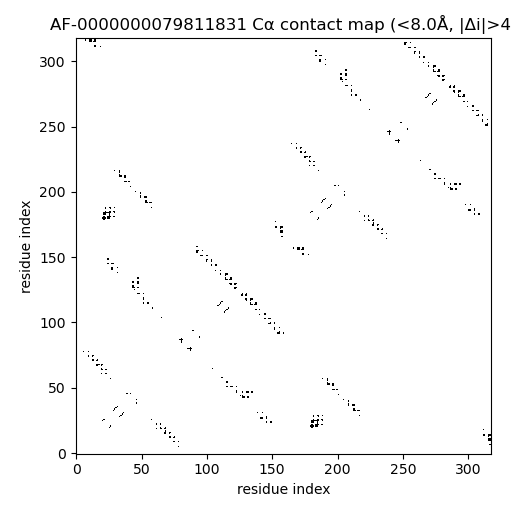225 O O . MET B 1 8 ? -3.074 10.039 20.141 1 91 8 MET B O 1
ATOM 1229 N N . LEU B 1 9 ? -4.57 11.055 21.391 1 92 9 LEU B N 1
ATOM 1230 C CA . LEU B 1 9 ? -5.652 10.25 20.844 1 92 9 LEU B CA 1
ATOM 1231 C C . LEU B 1 9 ? -5.875 10.57 19.375 1 92 9 LEU B C 1
ATOM 1233 O O . LEU B 1 9 ? -6.043 9.656 18.547 1 92 9 LEU B O 1
ATOM 1237 N N . TYR B 1 10 ? -5.906 11.828 19.078 1 94.69 10 TYR B N 1
ATOM 1238 C CA . TYR B 1 10 ? -6.082 12.242 17.688 1 94.69 10 TYR B CA 1
ATOM 1239 C C . TYR B 1 10 ? -4.98 11.664 16.797 1 94.69 10 TYR B C 1
ATOM 1241 O O . TYR B 1 10 ? -5.258 11.156 15.711 1 94.69 10 TYR B O 1
ATOM 1249 N N . ASN B 1 11 ? -3.799 11.695 17.281 1 95.88 11 ASN B N 1
ATOM 1250 C CA . ASN B 1 11 ? -2.668 11.172 16.516 1 95.88 11 ASN B CA 1
ATOM 1251 C C . ASN B 1 11 ? -2.77 9.656 16.344 1 95.88 11 ASN B C 1
ATOM 1253 O O . ASN B 1 11 ? -2.41 9.133 15.281 1 95.88 11 ASN B O 1
ATOM 1257 N N . ALA B 1 12 ? -3.195 9.016 17.359 1 96.62 12 ALA B N 1
ATOM 1258 C CA . ALA B 1 12 ? -3.365 7.566 17.281 1 96.62 12 ALA B CA 1
ATOM 1259 C C . ALA B 1 12 ? -4.434 7.195 16.266 1 96.62 12 ALA B C 1
ATOM 1261 O O . ALA B 1 12 ? -4.281 6.223 15.516 1 96.62 12 ALA B O 1
ATOM 1262 N N . LEU B 1 13 ? -5.492 7.98 16.266 1 97.44 13 LEU B N 1
ATOM 1263 C CA . LEU B 1 13 ? -6.551 7.758 15.281 1 97.44 13 LEU B CA 1
ATOM 1264 C C . LEU B 1 13 ? -6.043 8.008 13.867 1 97.44 13 LEU B C 1
ATOM 1266 O O . LEU B 1 13 ? -6.328 7.234 12.953 1 97.44 13 LEU B O 1
ATOM 1270 N N . LYS B 1 14 ? -5.305 9.039 13.719 1 97.62 14 LYS B N 1
ATOM 1271 C CA . LYS B 1 14 ? -4.719 9.367 12.414 1 97.62 14 LYS B CA 1
ATOM 1272 C C . LYS B 1 14 ? -3.768 8.266 11.953 1 97.62 14 LYS B C 1
ATOM 1274 O O . LYS B 1 14 ? -3.77 7.891 10.781 1 97.62 14 LYS B O 1
ATOM 1279 N N . LEU B 1 15 ? -2.996 7.82 12.828 1 98 15 LEU B N 1
ATOM 1280 C CA . LEU B 1 15 ? -2.078 6.73 12.523 1 98 15 LEU B CA 1
ATOM 1281 C C . LEU B 1 15 ? -2.84 5.508 12.016 1 98 15 LEU B C 1
ATOM 1283 O O . LEU B 1 15 ? -2.49 4.941 10.977 1 98 15 LEU B O 1
ATOM 1287 N N . THR B 1 16 ? -3.857 5.141 12.773 1 98.31 16 THR B N 1
ATOM 1288 C CA . THR B 1 16 ? -4.672 3.992 12.398 1 98.31 16 THR B CA 1
ATOM 1289 C C . THR B 1 16 ? -5.293 4.199 11.023 1 98.31 16 THR B C 1
ATOM 1291 O O . THR B 1 16 ? -5.297 3.287 10.188 1 98.31 16 THR B O 1
ATOM 1294 N N . HIS B 1 17 ? -5.805 5.375 10.766 1 98.44 17 HIS B N 1
ATOM 1295 C CA . HIS B 1 17 ? -6.445 5.723 9.508 1 98.44 17 HIS B CA 1
ATOM 1296 C C . HIS B 1 17 ? -5.473 5.594 8.336 1 98.44 17 HIS B C 1
ATOM 1298 O O . HIS B 1 17 ? -5.762 4.902 7.355 1 98.44 17 HIS B O 1
ATOM 1304 N N . VAL B 1 18 ? -4.305 6.109 8.5 1 98.19 18 VAL B N 1
ATOM 1305 C CA . VAL B 1 18 ? -3.322 6.176 7.426 1 98.19 18 VAL B CA 1
ATOM 1306 C C . VAL B 1 18 ? -2.756 4.781 7.156 1 98.19 18 VAL B C 1
ATOM 1308 O O . VAL B 1 18 ? -2.582 4.387 6 1 98.19 18 VAL B O 1
ATOM 1311 N N . LEU B 1 19 ? -2.459 4.012 8.219 1 98.69 19 LEU B N 1
ATOM 1312 C CA . LEU B 1 19 ? -1.977 2.648 8.031 1 98.69 19 LEU B CA 1
ATOM 1313 C C . LEU B 1 19 ? -2.992 1.816 7.254 1 98.69 19 LEU B C 1
ATOM 1315 O O . LEU B 1 19 ? -2.619 1.012 6.398 1 98.69 19 LEU B O 1
ATOM 1319 N N . SER B 1 20 ? -4.227 2.006 7.602 1 98.81 20 SER B N 1
ATOM 1320 C CA . SER B 1 20 ? -5.289 1.276 6.918 1 98.81 20 SER B CA 1
ATOM 1321 C C . SER B 1 20 ? -5.34 1.633 5.434 1 98.81 20 SER B C 1
ATOM 1323 O O . SER B 1 20 ? -5.551 0.761 4.586 1 98.81 20 SER B O 1
ATOM 1325 N N . ILE B 1 21 ? -5.117 2.889 5.094 1 98.69 21 ILE B N 1
ATOM 1326 C CA . ILE B 1 21 ? -5.145 3.359 3.715 1 98.69 21 ILE B CA 1
ATOM 1327 C C . ILE B 1 21 ? -3.947 2.791 2.953 1 98.69 21 ILE B C 1
ATOM 1329 O O . ILE B 1 21 ? -4.07 2.412 1.786 1 98.69 21 ILE B O 1
ATOM 1333 N N . ILE B 1 22 ? -2.834 2.713 3.578 1 98.81 22 ILE B N 1
ATOM 1334 C CA . ILE B 1 22 ? -1.629 2.172 2.959 1 98.81 22 ILE B CA 1
ATOM 1335 C C . ILE B 1 22 ? -1.867 0.72 2.547 1 98.81 22 ILE B C 1
ATOM 1337 O O . ILE B 1 22 ? -1.537 0.324 1.428 1 98.81 22 ILE B O 1
ATOM 1341 N N . VAL B 1 23 ? -2.482 -0.004 3.438 1 98.75 23 VAL B N 1
ATOM 1342 C CA . VAL B 1 23 ? -2.748 -1.412 3.166 1 98.75 23 VAL B CA 1
ATOM 1343 C C . VAL B 1 23 ? -3.789 -1.536 2.057 1 98.75 23 VAL B C 1
ATOM 1345 O O . VAL B 1 23 ? -3.621 -2.324 1.123 1 98.75 23 VAL B O 1
ATOM 1348 N N . TRP B 1 24 ? -4.82 -0.723 2.158 1 98.88 24 TRP B N 1
ATOM 1349 C CA . TRP B 1 24 ? -5.945 -0.808 1.236 1 98.88 24 TRP B CA 1
ATOM 1350 C C . TRP B 1 24 ? -5.543 -0.354 -0.162 1 98.88 24 TRP B C 1
ATOM 1352 O O . TRP B 1 24 ? -5.539 -1.149 -1.104 1 98.88 24 TRP B O 1
ATOM 1362 N N . ILE B 1 25 ? -5.082 0.845 -0.313 1 98.88 25 ILE B N 1
ATOM 1363 C CA . ILE B 1 25 ? -4.738 1.414 -1.612 1 98.88 25 ILE B CA 1
ATOM 1364 C C . ILE B 1 25 ? -3.475 0.747 -2.148 1 98.88 25 ILE B C 1
ATOM 1366 O O . ILE B 1 25 ? -3.416 0.363 -3.32 1 98.88 25 ILE B O 1
ATOM 1370 N N . GLY B 1 26 ? -2.488 0.594 -1.334 1 98.81 26 GLY B N 1
ATOM 1371 C CA . GLY B 1 26 ? -1.257 -0.055 -1.752 1 98.81 26 GLY B CA 1
ATOM 1372 C C . GLY B 1 26 ? -1.463 -1.486 -2.213 1 98.81 26 GLY B C 1
ATOM 1373 O O . GLY B 1 26 ? -0.823 -1.936 -3.164 1 98.81 26 GLY B O 1
ATOM 1374 N N . GLY B 1 27 ? -2.307 -2.17 -1.471 1 98.81 27 GLY B N 1
ATOM 1375 C CA . GLY B 1 27 ? -2.609 -3.535 -1.87 1 98.81 27 GLY B CA 1
ATOM 1376 C C . GLY B 1 27 ? -3.312 -3.621 -3.213 1 98.81 27 GLY B C 1
ATOM 1377 O O . GLY B 1 27 ? -3.025 -4.516 -4.012 1 98.81 27 GLY B O 1
ATOM 1378 N N . MET B 1 28 ? -4.211 -2.744 -3.48 1 98.88 28 MET B N 1
ATOM 1379 C CA . MET B 1 28 ? -4.891 -2.729 -4.773 1 98.88 28 MET B CA 1
ATOM 1380 C C . MET B 1 28 ? -3.908 -2.436 -5.902 1 98.88 28 MET B C 1
ATOM 1382 O O . MET B 1 28 ? -3.992 -3.037 -6.973 1 98.88 28 MET B O 1
ATOM 1386 N N . VAL B 1 29 ? -3.008 -1.522 -5.652 1 98.88 29 VAL B N 1
ATOM 1387 C CA . VAL B 1 29 ? -1.986 -1.216 -6.648 1 98.88 29 VAL B CA 1
ATOM 1388 C C . VAL B 1 29 ? -1.173 -2.471 -6.957 1 98.88 29 VAL B C 1
ATOM 1390 O O . VAL B 1 29 ? -0.961 -2.809 -8.125 1 98.88 29 VAL B O 1
ATOM 1393 N N . PHE B 1 30 ? -0.753 -3.174 -5.918 1 98.94 30 PHE B N 1
ATOM 1394 C CA . PHE B 1 30 ? 0.061 -4.371 -6.082 1 98.94 30 PHE B CA 1
ATOM 1395 C C . PHE B 1 30 ? -0.685 -5.426 -6.891 1 98.94 30 PHE B C 1
ATOM 1397 O O . PHE B 1 30 ? -0.14 -5.984 -7.844 1 98.94 30 PHE B O 1
ATOM 1404 N N . ALA B 1 31 ? -1.893 -5.664 -6.488 1 98.69 31 ALA B N 1
ATOM 1405 C CA . ALA B 1 31 ? -2.699 -6.691 -7.145 1 98.69 31 ALA B CA 1
ATOM 1406 C C . ALA B 1 31 ? -2.908 -6.359 -8.617 1 98.69 31 ALA B C 1
ATOM 1408 O O . ALA B 1 31 ? -2.781 -7.234 -9.484 1 98.69 31 ALA B O 1
ATOM 1409 N N . HIS B 1 32 ? -3.191 -5.09 -8.891 1 98 32 HIS B N 1
ATOM 1410 C CA . HIS B 1 32 ? -3.592 -4.68 -10.227 1 98 32 HIS B CA 1
ATOM 1411 C C . HIS B 1 32 ? -2.389 -4.586 -11.156 1 98 32 HIS B C 1
ATOM 1413 O O . HIS B 1 32 ? -2.439 -5.059 -12.297 1 98 32 HIS B O 1
ATOM 1419 N N . PHE B 1 33 ? -1.265 -4.145 -10.641 1 98.31 33 PHE B N 1
ATOM 1420 C CA . PHE B 1 33 ? -0.214 -3.764 -11.578 1 98.31 33 PHE B CA 1
ATOM 1421 C C . PHE B 1 33 ? 0.943 -4.754 -11.523 1 98.31 33 PHE B C 1
ATOM 1423 O O . PHE B 1 33 ? 1.746 -4.832 -12.453 1 98.31 33 PHE B O 1
ATOM 1430 N N . PHE B 1 34 ? 1.11 -5.477 -10.469 1 98.75 34 PHE B N 1
ATOM 1431 C CA . PHE B 1 34 ? 2.293 -6.32 -10.359 1 98.75 34 PHE B CA 1
ATOM 1432 C C . PHE B 1 34 ? 1.909 -7.797 -10.367 1 98.75 34 PHE B C 1
ATOM 1434 O O . PHE B 1 34 ? 2.539 -8.602 -11.055 1 98.75 34 PHE B O 1
ATOM 1441 N N . LEU B 1 35 ? 0.838 -8.164 -9.672 1 98.81 35 LEU B N 1
ATOM 1442 C CA . LEU B 1 35 ? 0.432 -9.562 -9.586 1 98.81 35 LEU B CA 1
ATOM 1443 C C . LEU B 1 35 ? -0.312 -9.984 -10.852 1 98.81 35 LEU B C 1
ATOM 1445 O O . LEU B 1 35 ? -0.002 -11.023 -11.438 1 98.81 35 LEU B O 1
ATOM 1449 N N . ARG B 1 36 ? -1.231 -9.188 -11.266 1 98.12 36 ARG B N 1
ATOM 1450 C CA . ARG B 1 36 ? -2.127 -9.562 -12.352 1 98.12 36 ARG B CA 1
ATOM 1451 C C . ARG B 1 36 ? -1.342 -9.914 -13.609 1 98.12 36 ARG B C 1
ATOM 1453 O O . ARG B 1 36 ? -1.55 -10.977 -14.203 1 98.12 36 ARG B O 1
ATOM 1460 N N . PRO B 1 37 ? -0.431 -9.086 -14.039 1 98.25 37 PRO B N 1
ATOM 1461 C CA . PRO B 1 37 ? 0.29 -9.461 -15.258 1 98.25 37 PRO B CA 1
ATOM 1462 C C . PRO B 1 37 ? 1.13 -10.727 -15.086 1 98.25 37 PRO B C 1
ATOM 1464 O O . PRO B 1 37 ? 1.308 -11.492 -16.031 1 98.25 37 PRO B O 1
ATOM 1467 N N . ALA B 1 38 ? 1.622 -10.984 -13.93 1 98.44 38 ALA B N 1
ATOM 1468 C CA . ALA B 1 38 ? 2.508 -12.117 -13.68 1 98.44 38 ALA B CA 1
ATOM 1469 C C . ALA B 1 38 ? 1.733 -13.438 -13.688 1 98.44 38 ALA B C 1
ATOM 1471 O O . ALA B 1 38 ? 2.23 -14.453 -14.172 1 98.44 38 ALA B O 1
ATOM 1472 N N . VAL B 1 39 ? 0.51 -13.445 -13.203 1 98.25 39 VAL B N 1
ATOM 1473 C CA . VAL B 1 39 ? -0.235 -14.688 -13.031 1 98.25 39 VAL B CA 1
ATOM 1474 C C . VAL B 1 39 ? -0.735 -15.188 -14.383 1 98.25 39 VAL B C 1
ATOM 1476 O O . VAL B 1 39 ? -1.221 -16.312 -14.5 1 98.25 39 VAL B O 1
ATOM 1479 N N . GLN B 1 40 ? -0.588 -14.359 -15.422 1 97.69 40 GLN B N 1
ATOM 1480 C CA . GLN B 1 40 ? -1.068 -14.75 -16.75 1 97.69 40 GLN B CA 1
ATOM 1481 C C . GLN B 1 40 ? -0.267 -15.922 -17.297 1 97.69 40 GLN B C 1
ATOM 1483 O O . GLN B 1 40 ? -0.701 -16.594 -18.25 1 97.69 40 GLN B O 1
ATOM 1488 N N . MET B 1 41 ? 0.877 -16.219 -16.734 1 97.12 41 MET B N 1
ATOM 1489 C CA . MET B 1 41 ? 1.697 -17.344 -17.188 1 97.12 41 MET B CA 1
ATOM 1490 C C . MET B 1 41 ? 1.114 -18.656 -16.703 1 97.12 41 MET B C 1
ATOM 1492 O O . MET B 1 41 ? 1.514 -19.734 -17.172 1 97.12 41 MET B O 1
ATOM 1496 N N . LEU B 1 42 ? 0.242 -18.625 -15.758 1 98.06 42 LEU B N 1
ATOM 1497 C CA . LEU B 1 42 ? -0.351 -19.828 -15.195 1 98.06 42 LEU B CA 1
ATOM 1498 C C . LEU B 1 42 ? -1.562 -20.266 -16.016 1 98.06 42 LEU B C 1
ATOM 1500 O O . LEU B 1 42 ? -2.264 -19.438 -16.594 1 98.06 42 LEU B O 1
ATOM 1504 N N . GLU B 1 43 ? -1.816 -21.547 -16 1 97.56 43 GLU B N 1
ATOM 1505 C CA . GLU B 1 43 ? -3.047 -22.062 -16.594 1 97.56 43 GLU B CA 1
ATOM 1506 C C . GLU B 1 43 ? -4.27 -21.641 -15.797 1 97.56 43 GLU B C 1
ATOM 1508 O O . GLU B 1 43 ? -4.172 -21.406 -14.586 1 97.56 43 GLU B O 1
ATOM 1513 N N . PRO B 1 44 ? -5.375 -21.609 -16.391 1 97.81 44 PRO B N 1
ATOM 1514 C CA . PRO B 1 44 ? -6.582 -21.062 -15.773 1 97.81 44 PRO B CA 1
ATOM 1515 C C . PRO B 1 44 ? -6.906 -21.703 -14.43 1 97.81 44 PRO B C 1
ATOM 1517 O O . PRO B 1 44 ? -7.215 -21 -13.461 1 97.81 44 PRO B O 1
ATOM 1520 N N . PRO B 1 45 ? -6.82 -22.984 -14.305 1 98.12 45 PRO B N 1
ATOM 1521 C CA . PRO B 1 45 ? -7.152 -23.562 -13 1 98.12 45 PRO B CA 1
ATOM 1522 C C . PRO B 1 45 ? -6.227 -23.062 -11.883 1 98.12 45 PRO B C 1
ATOM 1524 O O . PRO B 1 45 ? -6.695 -22.719 -10.797 1 98.12 45 PRO B O 1
ATOM 1527 N N . GLN B 1 46 ? -4.926 -22.984 -12.133 1 98.19 46 GLN B N 1
ATOM 1528 C CA . GLN B 1 46 ? -3.963 -22.516 -11.148 1 98.19 46 GLN B CA 1
ATOM 1529 C C . GLN B 1 46 ? -4.125 -21.016 -10.891 1 98.19 46 GLN B C 1
ATOM 1531 O O . GLN B 1 46 ? -4.047 -20.578 -9.742 1 98.19 46 GLN B O 1
ATOM 1536 N N . ARG B 1 47 ? -4.336 -20.359 -12 1 98.5 47 ARG B N 1
ATOM 1537 C CA . ARG B 1 47 ? -4.484 -18.906 -11.906 1 98.5 47 ARG B CA 1
ATOM 1538 C C . ARG B 1 47 ? -5.688 -18.531 -11.047 1 98.5 47 ARG B C 1
ATOM 1540 O O . ARG B 1 47 ? -5.57 -17.703 -10.133 1 98.5 47 ARG B O 1
ATOM 1547 N N . VAL B 1 48 ? -6.797 -19.125 -11.328 1 98.75 48 VAL B N 1
ATOM 1548 C CA . VAL B 1 48 ? -8.039 -18.797 -10.641 1 98.75 48 VAL B CA 1
ATOM 1549 C C . VAL B 1 48 ? -7.934 -19.219 -9.172 1 98.75 48 VAL B C 1
ATOM 1551 O O . VAL B 1 48 ? -8.328 -18.469 -8.281 1 98.75 48 VAL B O 1
ATOM 1554 N N . ALA B 1 49 ? -7.41 -20.375 -8.922 1 98.62 49 ALA B N 1
ATOM 1555 C CA . ALA B 1 49 ? -7.27 -20.859 -7.547 1 98.62 49 ALA B CA 1
ATOM 1556 C C . ALA B 1 49 ? -6.32 -19.969 -6.746 1 98.62 49 ALA B C 1
ATOM 1558 O O . ALA B 1 49 ? -6.594 -19.641 -5.59 1 98.62 49 ALA B O 1
ATOM 1559 N N . LEU B 1 50 ? -5.215 -19.641 -7.352 1 98.75 50 LEU B N 1
ATOM 1560 C CA . LEU B 1 50 ? -4.246 -18.766 -6.684 1 98.75 50 LEU B CA 1
ATOM 1561 C C . LEU B 1 50 ? -4.867 -17.422 -6.348 1 98.75 50 LEU B C 1
ATOM 1563 O O . LEU B 1 50 ? -4.762 -16.953 -5.211 1 98.75 50 LEU B O 1
ATOM 1567 N N . MET B 1 51 ? -5.504 -16.859 -7.355 1 98.81 51 MET B N 1
ATOM 1568 C CA . MET B 1 51 ? -6.102 -15.539 -7.156 1 98.81 51 MET B CA 1
ATOM 1569 C C . MET B 1 51 ? -7.188 -15.586 -6.086 1 98.81 51 MET B C 1
ATOM 1571 O O . MET B 1 51 ? -7.355 -14.641 -5.32 1 98.81 51 MET B O 1
ATOM 1575 N N . HIS B 1 52 ? -7.949 -16.641 -6.062 1 98.75 52 HIS B N 1
ATOM 1576 C CA . HIS B 1 52 ? -8.938 -16.812 -5 1 98.75 52 HIS B CA 1
ATOM 1577 C C . HIS B 1 52 ? -8.281 -16.766 -3.625 1 98.75 52 HIS B C 1
ATOM 1579 O O . HIS B 1 52 ? -8.758 -16.062 -2.732 1 98.75 52 HIS B O 1
ATOM 1585 N N . GLY B 1 53 ? -7.195 -17.516 -3.477 1 98.62 53 GLY B N 1
ATOM 1586 C CA . GLY B 1 53 ? -6.488 -17.516 -2.207 1 98.62 53 GLY B CA 1
ATOM 1587 C C . GLY B 1 53 ? -5.949 -16.156 -1.812 1 98.62 53 GLY B C 1
ATOM 1588 O O . GLY B 1 53 ? -6.047 -15.758 -0.649 1 98.62 53 GLY B O 1
ATOM 1589 N N . VAL B 1 54 ? -5.387 -15.453 -2.732 1 98.88 54 VAL B N 1
ATOM 1590 C CA . VAL B 1 54 ? -4.816 -14.133 -2.49 1 98.88 54 VAL B CA 1
ATOM 1591 C C . VAL B 1 54 ? -5.926 -13.148 -2.111 1 98.88 54 VAL B C 1
ATOM 1593 O O . VAL B 1 54 ? -5.805 -12.414 -1.128 1 98.88 54 VAL B O 1
ATOM 1596 N N . LEU B 1 55 ? -7 -13.156 -2.889 1 98.81 55 LEU B N 1
ATOM 1597 C CA . LEU B 1 55 ? -8.078 -12.188 -2.717 1 98.81 55 LEU B CA 1
ATOM 1598 C C . LEU B 1 55 ? -8.828 -12.438 -1.412 1 98.81 55 LEU B C 1
ATOM 1600 O O . LEU B 1 55 ? -9.258 -11.492 -0.751 1 98.81 55 LEU B O 1
ATOM 1604 N N . GLN B 1 56 ? -8.992 -13.648 -1.043 1 98.5 56 GLN B N 1
ATOM 1605 C CA . GLN B 1 56 ? -9.641 -13.961 0.225 1 98.5 56 GLN B CA 1
ATOM 1606 C C . GLN B 1 56 ? -8.891 -13.336 1.397 1 98.5 56 GLN B C 1
ATOM 1608 O O . GLN B 1 56 ? -9.5 -12.742 2.289 1 98.5 56 GLN B O 1
ATOM 1613 N N . ARG B 1 57 ? -7.605 -13.391 1.419 1 98.56 57 ARG B N 1
ATOM 1614 C CA . ARG B 1 57 ? -6.777 -12.844 2.488 1 98.56 57 ARG B CA 1
ATOM 1615 C C . ARG B 1 57 ? -6.758 -11.32 2.438 1 98.56 57 ARG B C 1
ATOM 1617 O O . ARG B 1 57 ? -6.938 -10.656 3.459 1 98.56 57 ARG B O 1
ATOM 1624 N N . PHE B 1 58 ? -6.516 -10.883 1.211 1 98.94 58 PHE B N 1
ATOM 1625 C CA . PHE B 1 58 ? -6.426 -9.438 1.037 1 98.94 58 PHE B CA 1
ATOM 1626 C C . PHE B 1 58 ? -7.742 -8.766 1.397 1 98.94 58 PHE B C 1
ATOM 1628 O O . PHE B 1 58 ? -7.766 -7.793 2.158 1 98.94 58 PHE B O 1
ATOM 1635 N N . LEU B 1 59 ? -8.867 -9.227 0.914 1 98.81 59 LEU B N 1
ATOM 1636 C CA . LEU B 1 59 ? -10.172 -8.609 1.153 1 98.81 59 LEU B CA 1
ATOM 1637 C C . LEU B 1 59 ? -10.594 -8.789 2.607 1 98.81 59 LEU B C 1
ATOM 1639 O O . LEU B 1 59 ? -11.281 -7.93 3.166 1 98.81 59 LEU B O 1
ATOM 1643 N N . GLY B 1 60 ? -10.18 -9.859 3.229 1 98.69 60 GLY B N 1
ATOM 1644 C CA . GLY B 1 60 ? -10.367 -9.969 4.668 1 98.69 60 GLY B CA 1
ATOM 1645 C C . GLY B 1 60 ? -9.672 -8.859 5.441 1 98.69 60 GLY B C 1
ATOM 1646 O O . GLY B 1 60 ? -10.258 -8.273 6.355 1 98.69 60 GLY B O 1
ATOM 1647 N N . ALA B 1 61 ? -8.43 -8.625 5.117 1 98.75 61 ALA B N 1
ATOM 1648 C CA . ALA B 1 61 ? -7.664 -7.555 5.75 1 98.75 61 ALA B CA 1
ATOM 1649 C C . ALA B 1 61 ? -8.281 -6.191 5.449 1 98.75 61 ALA B C 1
ATOM 1651 O O . ALA B 1 61 ? -8.305 -5.312 6.316 1 98.75 61 ALA B O 1
ATOM 1652 N N . VAL B 1 62 ? -8.75 -6.004 4.215 1 98.88 62 VAL B N 1
ATOM 1653 C CA . VAL B 1 62 ? -9.359 -4.73 3.838 1 98.88 62 VAL B CA 1
ATOM 1654 C C . VAL B 1 62 ? -10.648 -4.52 4.637 1 98.88 62 VAL B C 1
ATOM 1656 O O . VAL B 1 62 ? -10.969 -3.39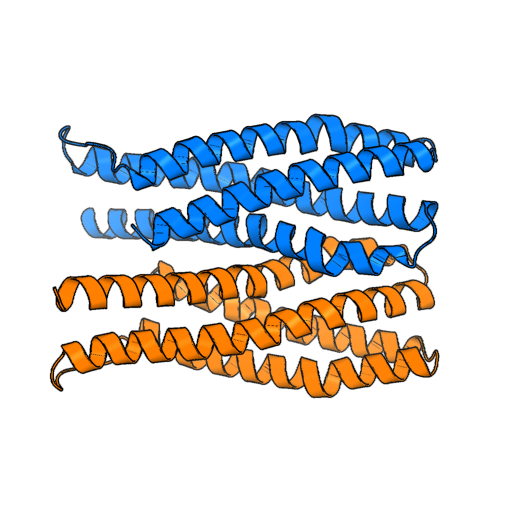1 5.016 1 98.88 62 VAL B O 1
ATOM 1659 N N . ALA B 1 63 ? -11.438 -5.586 4.898 1 98.75 63 ALA B N 1
ATOM 1660 C CA . ALA B 1 63 ? -12.625 -5.469 5.746 1 98.75 63 ALA B CA 1
ATOM 1661 C C . ALA B 1 63 ? -12.266 -4.895 7.113 1 98.75 63 ALA B C 1
ATOM 1663 O O . ALA B 1 63 ? -12.945 -3.998 7.617 1 98.75 63 ALA B O 1
ATOM 1664 N N . ILE B 1 64 ? -11.219 -5.406 7.699 1 98.69 64 ILE B N 1
ATOM 1665 C CA . ILE B 1 64 ? -10.734 -4.902 8.984 1 98.69 64 ILE B CA 1
ATOM 1666 C C . ILE B 1 64 ? -10.273 -3.457 8.828 1 98.69 64 ILE B C 1
ATOM 1668 O O . ILE B 1 64 ? -10.578 -2.607 9.672 1 98.69 64 ILE B O 1
ATOM 1672 N N . ALA B 1 65 ? -9.578 -3.158 7.762 1 98.69 65 ALA B N 1
ATOM 1673 C CA . ALA B 1 65 ? -9.094 -1.809 7.484 1 98.69 65 ALA B CA 1
ATOM 1674 C C . ALA B 1 65 ? -10.25 -0.824 7.352 1 98.69 65 ALA B C 1
ATOM 1676 O O . ALA B 1 65 ? -10.156 0.321 7.801 1 98.69 65 ALA B O 1
ATOM 1677 N N . ILE B 1 66 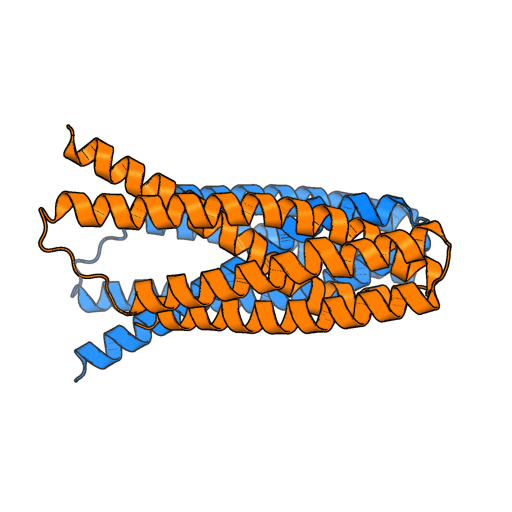? -11.281 -1.262 6.734 1 98.69 66 ILE B N 1
ATOM 1678 C CA . ILE B 1 66 ? -12.445 -0.403 6.523 1 98.69 66 ILE B CA 1
ATOM 1679 C C . ILE B 1 66 ? -13.062 -0.036 7.867 1 98.69 66 ILE B C 1
ATOM 1681 O O . ILE B 1 66 ? -13.43 1.12 8.094 1 98.69 66 ILE B O 1
ATOM 1685 N N . VAL B 1 67 ? -13.219 -0.98 8.758 1 98.5 67 VAL B N 1
ATOM 1686 C CA . VAL B 1 67 ? -13.727 -0.706 10.094 1 98.5 67 VAL B CA 1
ATOM 1687 C C . VAL B 1 67 ? -12.812 0.288 10.805 1 98.5 67 VAL B C 1
ATOM 1689 O O . VAL B 1 67 ? -13.289 1.245 11.422 1 98.5 67 VAL B O 1
ATOM 1692 N N . ALA B 1 68 ? -11.523 0.096 10.672 1 98.62 68 ALA B N 1
ATOM 1693 C CA . ALA B 1 68 ? -10.539 0.986 11.281 1 98.62 68 ALA B CA 1
ATOM 1694 C C . ALA B 1 68 ? -10.625 2.391 10.688 1 98.62 68 ALA B C 1
ATOM 1696 O O . ALA B 1 68 ? -10.586 3.383 11.414 1 98.62 68 ALA B O 1
ATOM 1697 N N . VAL B 1 69 ? -10.734 2.494 9.359 1 98.62 69 VAL B N 1
ATOM 1698 C CA . VAL B 1 69 ? -10.797 3.779 8.672 1 98.62 69 VAL B CA 1
ATOM 1699 C C . VAL B 1 69 ? -12.055 4.531 9.094 1 98.62 69 VAL B C 1
ATOM 1701 O O . VAL B 1 69 ? -12 5.723 9.406 1 98.62 69 VAL B O 1
ATOM 1704 N N . LEU B 1 70 ? -13.164 3.832 9.125 1 97.62 70 LEU B N 1
ATOM 1705 C CA . LEU B 1 70 ? -14.43 4.457 9.477 1 97.62 70 LEU B CA 1
ATOM 1706 C C . LEU B 1 70 ? -14.422 4.938 10.922 1 97.62 70 LEU B C 1
ATOM 1708 O O . LEU B 1 70 ? -14.781 6.082 11.203 1 97.62 70 LEU B O 1
ATOM 1712 N N . THR B 1 71 ? -13.984 4.086 11.852 1 97.81 71 THR B N 1
ATOM 1713 C CA . THR B 1 71 ? -13.984 4.43 13.266 1 97.81 71 THR B CA 1
ATOM 1714 C C . THR B 1 71 ? -12.977 5.543 13.555 1 97.81 71 THR B C 1
ATOM 1716 O O . THR B 1 71 ? -13.281 6.48 14.297 1 97.81 71 THR B O 1
ATOM 1719 N N . SER B 1 72 ? -11.789 5.469 12.953 1 98 72 SER B N 1
ATOM 1720 C CA . SER B 1 72 ? -10.789 6.512 13.172 1 98 72 SER B CA 1
ATOM 1721 C C . SER B 1 72 ? -11.227 7.828 12.531 1 98 72 SER B C 1
ATOM 1723 O O . SER B 1 72 ? -11.055 8.898 13.117 1 98 72 SER B O 1
ATOM 1725 N N . GLY B 1 73 ? -11.781 7.75 11.32 1 96.81 73 GLY B N 1
ATOM 1726 C CA . GLY B 1 73 ? -12.289 8.945 10.672 1 96.81 73 GLY B CA 1
ATOM 1727 C C . GLY B 1 73 ? -13.367 9.648 11.477 1 96.81 73 GLY B C 1
ATOM 1728 O O . GLY B 1 73 ? -13.281 10.852 11.719 1 96.81 73 GLY B O 1
ATOM 1729 N N . LEU B 1 74 ? -14.383 8.891 11.938 1 95.94 74 LEU B N 1
ATOM 1730 C CA . LEU B 1 74 ? -15.461 9.43 12.766 1 95.94 74 LEU B CA 1
ATOM 1731 C C . LEU B 1 74 ? -14.914 9.953 14.086 1 95.94 74 LEU B C 1
ATOM 1733 O O . LEU B 1 74 ? -15.375 10.984 14.594 1 95.94 74 LEU B O 1
ATOM 1737 N N . GLY B 1 75 ? -14.008 9.227 14.641 1 95.88 75 GLY B N 1
ATOM 1738 C CA . GLY B 1 75 ? -13.367 9.68 15.867 1 95.88 75 GLY B CA 1
ATOM 1739 C C . GLY B 1 75 ? -12.656 11.008 15.711 1 95.88 75 GLY B C 1
ATOM 1740 O O . GLY B 1 75 ? -12.75 11.875 16.594 1 95.88 75 GLY B O 1
ATOM 1741 N N . MET B 1 76 ? -11.953 11.227 14.656 1 95.81 76 MET B N 1
ATOM 1742 C CA . MET B 1 76 ? -11.242 12.477 14.406 1 95.81 76 MET B CA 1
ATOM 1743 C C . MET B 1 76 ? -12.219 13.625 14.195 1 95.81 76 MET B C 1
ATOM 1745 O O . MET B 1 76 ? -12.016 14.727 14.719 1 95.81 76 MET B O 1
ATOM 1749 N N . ILE B 1 77 ? -13.227 13.328 13.398 1 93.44 77 ILE B N 1
ATOM 1750 C CA . ILE B 1 77 ? -14.258 14.344 13.188 1 93.44 77 ILE B CA 1
ATOM 1751 C C . ILE B 1 77 ? -14.883 14.727 14.523 1 93.44 77 ILE B C 1
ATOM 1753 O O . ILE B 1 77 ? -15.078 15.914 14.812 1 93.44 77 ILE B O 1
ATOM 1757 N N . GLY B 1 78 ? -15.195 13.805 15.336 1 92.12 78 GLY B N 1
ATOM 1758 C CA . GLY B 1 78 ? -15.773 14.047 16.641 1 92.12 78 GLY B CA 1
ATOM 1759 C C . GLY B 1 78 ? -14.852 14.82 17.562 1 92.12 78 GLY B C 1
ATOM 1760 O O . GLY B 1 78 ? -15.289 15.727 18.281 1 92.12 78 GLY B O 1
ATOM 1761 N N . ALA B 1 79 ? -13.625 14.43 17.594 1 90.5 79 ALA B N 1
ATOM 1762 C CA . ALA B 1 79 ? -12.641 15.086 18.453 1 90.5 79 ALA B CA 1
ATOM 1763 C C . ALA B 1 79 ? -12.555 16.578 18.141 1 90.5 79 ALA B C 1
ATOM 1765 O O . ALA B 1 79 ? -12.477 17.406 19.047 1 90.5 79 ALA B O 1
ATOM 1766 N N . VAL B 1 80 ? -12.695 16.906 16.828 1 88.94 80 VAL B N 1
ATOM 1767 C CA . VAL B 1 80 ? -12.562 18.297 16.438 1 88.94 80 VAL B CA 1
ATOM 1768 C C . VAL B 1 80 ? -13.891 19.016 16.641 1 88.94 80 VAL B C 1
ATOM 1770 O O . VAL B 1 80 ? -13.914 20.188 17.062 1 88.94 80 VAL B O 1
ATOM 1773 N N . SER B 1 81 ? -14.93 18.375 16.422 1 87.62 81 SER B N 1
ATOM 1774 C CA . SER B 1 81 ? -16.25 18.969 16.594 1 87.62 81 SER B CA 1
ATOM 1775 C C . SER B 1 81 ? -16.516 19.297 18.062 1 87.62 81 SER B C 1
ATOM 1777 O O . SER B 1 81 ? -17.062 20.359 18.375 1 87.62 81 SER B O 1
ATOM 1779 N N . ILE B 1 82 ? -16.234 18.391 18.891 1 83.88 82 ILE B N 1
ATOM 1780 C CA . ILE B 1 82 ? -16.453 18.594 20.312 1 83.88 82 ILE B CA 1
ATOM 1781 C C . ILE B 1 82 ? -15.578 19.719 20.828 1 83.88 82 ILE B C 1
ATOM 1783 O O . ILE B 1 82 ? -16.031 20.562 21.609 1 83.88 82 ILE B O 1
ATOM 1787 N N . GLY B 1 83 ? -14.375 19.75 20.406 1 79.81 83 GLY B N 1
ATOM 1788 C CA . GLY B 1 83 ? -13.461 20.812 20.812 1 79.81 83 GLY B CA 1
ATOM 1789 C C . GLY B 1 83 ? -13.891 22.188 20.359 1 79.81 83 GLY B C 1
ATOM 1790 O O . GLY B 1 83 ? -13.531 23.188 20.969 1 79.81 83 GLY B O 1
ATOM 1791 N N . ALA B 1 84 ? -14.836 22.297 19.344 1 86.44 84 ALA B N 1
ATOM 1792 C CA . ALA B 1 84 ? -15.242 23.578 18.766 1 86.44 84 ALA B CA 1
ATOM 1793 C C . ALA B 1 84 ? -16.484 24.125 19.453 1 86.44 84 ALA B C 1
ATOM 1795 O O . ALA B 1 84 ? -16.906 25.25 19.203 1 86.44 84 ALA B O 1
ATOM 1796 N N . GLY B 1 85 ? -17.016 23.438 20.359 1 81.44 85 GLY B N 1
ATOM 1797 C CA . GLY B 1 85 ? -18.078 23.938 21.203 1 81.44 85 GLY B CA 1
ATOM 1798 C C . GLY B 1 85 ? -19.312 24.359 20.422 1 81.44 85 GLY B C 1
ATOM 1799 O O . GLY B 1 85 ? -19.922 25.391 20.734 1 81.44 85 GLY B O 1
ATOM 1800 N N . GLY B 1 86 ? -19.625 23.641 19.359 1 74.94 86 GLY B N 1
ATOM 1801 C CA . GLY B 1 86 ? -20.828 23.953 18.609 1 74.94 86 GLY B CA 1
ATOM 1802 C C . GLY B 1 86 ? -20.562 24.75 17.359 1 74.94 86 GLY B C 1
ATOM 1803 O O . GLY B 1 86 ? -21.453 24.938 16.531 1 74.94 86 GLY B O 1
ATOM 1804 N N . ALA B 1 87 ? -19.516 25.312 17.203 1 86.94 87 ALA B N 1
ATOM 1805 C CA . ALA B 1 87 ? -19.188 26.125 16.031 1 86.94 87 ALA B CA 1
ATOM 1806 C C . ALA B 1 87 ? -18.5 25.297 14.953 1 86.94 87 ALA B C 1
ATOM 1808 O O . ALA B 1 87 ? -17.938 25.844 14.008 1 86.94 87 ALA B O 1
ATOM 1809 N N . PHE B 1 88 ? -18.703 24.031 15.023 1 84.5 88 PHE B N 1
ATOM 1810 C CA . PHE B 1 88 ? -17.984 23.172 14.086 1 84.5 88 PHE B CA 1
ATOM 1811 C C . PHE B 1 88 ? -18.672 23.141 12.734 1 84.5 88 PHE B C 1
ATOM 1813 O O . PHE B 1 88 ? -19.891 22.922 12.648 1 84.5 88 PHE B O 1
ATOM 1820 N N . SER B 1 89 ? -17.859 23.5 11.711 1 89.44 89 SER B N 1
ATOM 1821 C CA . SER B 1 89 ? -18.219 23.281 10.312 1 89.44 89 SER B CA 1
ATOM 1822 C C . SER B 1 89 ? -17.219 22.359 9.625 1 89.44 89 SER B C 1
ATOM 1824 O O . SER B 1 89 ? -16.016 22.547 9.75 1 89.44 89 SER B O 1
ATOM 1826 N N . MET B 1 90 ? -17.75 21.375 9.031 1 89.06 90 MET B N 1
ATOM 1827 C CA . MET B 1 90 ? -16.891 20.375 8.398 1 89.06 90 MET B CA 1
ATOM 1828 C C . MET B 1 90 ? -16.141 20.969 7.215 1 89.06 90 MET B C 1
ATOM 1830 O O . MET B 1 90 ? -16.75 21.484 6.277 1 89.06 90 MET B O 1
ATOM 1834 N N . PRO B 1 91 ? -14.93 20.844 7.219 1 90.06 91 PRO B N 1
ATOM 1835 C CA . PRO B 1 91 ? -14.164 21.297 6.059 1 90.06 91 PRO B CA 1
ATOM 1836 C C . PRO B 1 91 ? -14.508 20.547 4.781 1 90.06 91 PRO B C 1
ATOM 1838 O O . PRO B 1 91 ? -14.852 19.359 4.836 1 90.06 91 PRO B O 1
ATOM 1841 N N . LEU B 1 92 ? -14.398 21.188 3.674 1 90.12 92 LEU B N 1
ATOM 1842 C CA . LEU B 1 92 ? -14.797 20.625 2.389 1 90.12 92 LEU B CA 1
ATOM 1843 C C . LEU B 1 92 ? -13.984 19.375 2.066 1 90.12 92 LEU B C 1
ATOM 1845 O O . LEU B 1 92 ? -14.523 18.391 1.549 1 90.12 92 LEU B O 1
ATOM 1849 N N . ASP B 1 93 ? -12.68 19.375 2.312 1 91.12 93 ASP B N 1
ATOM 1850 C CA . ASP B 1 93 ? -11.836 18.234 1.993 1 91.12 93 ASP B CA 1
ATOM 1851 C C . ASP B 1 93 ? -12.234 17 2.818 1 91.12 93 ASP B C 1
ATOM 1853 O O . ASP B 1 93 ? -12.156 15.875 2.338 1 91.12 93 ASP B O 1
ATOM 1857 N N . TRP B 1 94 ? -12.602 17.25 4.039 1 92.75 94 TRP B N 1
ATOM 1858 C CA . TRP B 1 94 ? -13.07 16.141 4.863 1 92.75 94 TRP B CA 1
ATOM 1859 C C . TRP B 1 94 ? -14.391 15.594 4.328 1 92.75 94 TRP B C 1
ATOM 1861 O O . TRP B 1 94 ? -14.617 14.383 4.355 1 92.75 94 TRP B O 1
ATOM 1871 N N . THR B 1 95 ? -15.227 16.5 3.887 1 94.31 95 THR B N 1
ATOM 1872 C CA . THR B 1 95 ? -16.5 16.078 3.326 1 94.31 95 THR B CA 1
ATOM 1873 C C . THR B 1 95 ? -16.297 15.219 2.08 1 94.31 95 THR B C 1
ATOM 1875 O O . THR B 1 95 ? -16.922 14.164 1.933 1 94.31 95 THR B O 1
ATOM 1878 N N . ILE B 1 96 ? -15.438 15.656 1.218 1 95.12 96 ILE B N 1
ATOM 1879 C CA . ILE B 1 96 ? -15.133 14.922 -0.007 1 95.12 96 ILE B CA 1
ATOM 1880 C C . ILE B 1 96 ? -14.539 13.562 0.34 1 95.12 96 ILE B C 1
ATOM 1882 O O . ILE B 1 96 ? -14.969 12.539 -0.195 1 95.12 96 ILE B O 1
ATOM 1886 N N . MET B 1 97 ? -13.602 13.617 1.25 1 96.62 97 MET B N 1
ATOM 1887 C CA . MET B 1 97 ? -12.945 12.391 1.699 1 96.62 97 MET B CA 1
ATOM 1888 C C . MET B 1 97 ? -13.953 11.414 2.279 1 96.62 97 MET B C 1
ATOM 1890 O O . MET B 1 97 ? -13.945 10.227 1.937 1 96.62 97 MET B O 1
ATOM 1894 N N . ALA B 1 98 ? -14.812 11.883 3.092 1 96.38 98 ALA B N 1
ATOM 1895 C CA . ALA B 1 98 ? -15.805 11.031 3.734 1 96.38 98 ALA B CA 1
ATOM 1896 C C . ALA B 1 98 ? -16.797 10.477 2.713 1 96.38 98 ALA B C 1
ATOM 1898 O O . ALA B 1 98 ? -17.109 9.281 2.734 1 96.38 98 ALA B O 1
ATOM 1899 N N . THR B 1 99 ? -17.281 11.312 1.831 1 97.44 99 THR B N 1
ATOM 1900 C CA . THR B 1 99 ? -18.281 10.906 0.843 1 97.44 99 THR B CA 1
ATOM 1901 C C . THR B 1 99 ? -17.703 9.867 -0.108 1 97.44 99 THR B C 1
ATOM 1903 O O . THR B 1 99 ? -18.297 8.797 -0.3 1 97.44 99 THR B O 1
ATOM 1906 N N . LEU B 1 100 ? -16.547 10.148 -0.639 1 98.38 100 LEU B N 1
ATOM 1907 C CA . LEU B 1 100 ? -15.922 9.219 -1.57 1 98.38 100 LEU B CA 1
ATOM 1908 C C . LEU B 1 100 ? -15.492 7.938 -0.856 1 98.38 100 LEU B C 1
ATOM 1910 O O . LEU B 1 100 ? -15.531 6.852 -1.44 1 98.38 100 LEU B O 1
ATOM 1914 N N . GLY B 1 101 ? -15.039 8.125 0.427 1 98.12 101 GLY B N 1
ATOM 1915 C CA . GLY B 1 101 ? -14.742 6.941 1.219 1 98.12 101 GLY B CA 1
ATOM 1916 C C . GLY B 1 101 ? -15.922 6.008 1.375 1 98.12 101 GLY B C 1
ATOM 1917 O O . GLY B 1 101 ? -15.773 4.789 1.305 1 98.12 101 GLY B O 1
ATOM 1918 N N . ILE B 1 102 ? -17.109 6.539 1.56 1 98.06 102 ILE B N 1
ATOM 1919 C CA . ILE B 1 102 ? -18.328 5.746 1.703 1 98.06 102 ILE B CA 1
ATOM 1920 C C . ILE B 1 102 ? -18.641 5.031 0.389 1 98.06 102 ILE B C 1
ATOM 1922 O O . ILE B 1 102 ? -19.062 3.869 0.39 1 98.06 102 ILE B O 1
ATOM 1926 N N . VAL B 1 103 ? -18.406 5.699 -0.726 1 98.69 103 VAL B N 1
ATOM 1927 C CA . VAL B 1 103 ? -18.578 5.074 -2.035 1 98.69 103 VAL B CA 1
ATOM 1928 C C . VAL B 1 103 ? -17.625 3.891 -2.166 1 98.69 103 VAL B C 1
ATOM 1930 O O . VAL B 1 103 ? -18.016 2.811 -2.611 1 98.69 103 VAL B O 1
ATOM 1933 N N . MET B 1 104 ? -16.391 4.133 -1.749 1 98.88 104 MET B N 1
ATOM 1934 C CA . MET B 1 104 ? -15.398 3.055 -1.783 1 98.88 104 MET B CA 1
ATOM 1935 C C . MET B 1 104 ? -15.867 1.864 -0.953 1 98.88 104 MET B C 1
ATOM 1937 O O . MET B 1 104 ? -15.664 0.712 -1.343 1 98.88 104 MET B O 1
ATOM 1941 N N . MET B 1 105 ? -16.469 2.127 0.167 1 98.69 105 MET B N 1
ATOM 1942 C CA . MET B 1 105 ? -16.953 1.063 1.046 1 98.69 105 MET B CA 1
ATOM 1943 C C . MET B 1 105 ? -18.078 0.28 0.389 1 98.69 105 MET B C 1
ATOM 1945 O O . MET B 1 105 ? -18.156 -0.943 0.525 1 98.69 105 MET B O 1
ATOM 1949 N N . GLY B 1 106 ? -18.953 0.981 -0.265 1 98.75 106 GLY B N 1
ATOM 1950 C CA . GLY B 1 106 ? -20 0.306 -1.009 1 98.75 106 GLY B CA 1
ATOM 1951 C C . GLY B 1 106 ? -19.469 -0.613 -2.092 1 98.75 106 GLY B C 1
ATOM 1952 O O . GLY B 1 106 ? -19.938 -1.741 -2.244 1 98.75 106 GLY B O 1
ATOM 1953 N N . ILE B 1 107 ? -18.484 -0.128 -2.857 1 98.88 107 ILE B N 1
ATOM 1954 C CA . ILE B 1 107 ? -17.844 -0.934 -3.896 1 98.88 107 ILE B CA 1
ATOM 1955 C C . ILE B 1 107 ? -17.203 -2.166 -3.268 1 98.88 107 ILE B C 1
ATOM 1957 O O . ILE B 1 107 ? -17.344 -3.279 -3.781 1 98.88 107 ILE B O 1
ATOM 1961 N N . PHE B 1 108 ? -16.547 -1.953 -2.164 1 98.88 108 PHE B N 1
ATOM 1962 C CA . PHE B 1 108 ? -15.914 -3.068 -1.466 1 98.88 108 PHE B CA 1
ATOM 1963 C C . PHE B 1 108 ? -16.953 -4.102 -1.046 1 98.88 108 PHE B C 1
ATOM 1965 O O . PHE B 1 108 ? -16.734 -5.305 -1.185 1 98.88 108 PHE B O 1
ATOM 1972 N N . ALA B 1 109 ? -18.047 -3.639 -0.481 1 98.81 109 ALA B N 1
ATOM 1973 C CA . ALA B 1 109 ? -19.094 -4.559 -0.048 1 98.81 109 ALA B CA 1
ATOM 1974 C C . ALA B 1 109 ? -19.578 -5.422 -1.209 1 98.81 109 ALA B C 1
ATOM 1976 O O . ALA B 1 109 ? -19.781 -6.625 -1.049 1 98.81 109 ALA B O 1
ATOM 1977 N N . TYR B 1 110 ? -19.734 -4.797 -2.361 1 98.88 110 TYR B N 1
ATOM 1978 C CA . TYR B 1 110 ? -20.141 -5.539 -3.549 1 98.88 110 TYR B CA 1
ATOM 1979 C C . TYR B 1 110 ? -19.094 -6.582 -3.926 1 98.88 110 TYR B C 1
ATOM 1981 O O . TYR B 1 110 ? -19.438 -7.738 -4.203 1 98.88 110 TYR B O 1
ATOM 1989 N N . ILE B 1 111 ? -17.875 -6.254 -3.906 1 98.88 111 ILE B N 1
ATOM 1990 C CA . ILE B 1 111 ? -16.797 -7.168 -4.242 1 98.88 111 ILE B CA 1
ATOM 1991 C C . ILE B 1 111 ? -16.75 -8.312 -3.234 1 98.88 111 ILE B C 1
ATOM 1993 O O . ILE B 1 111 ? -16.719 -9.484 -3.617 1 98.88 111 ILE B O 1
ATOM 1997 N N . TYR B 1 112 ? -16.797 -7.953 -1.986 1 98.75 112 TYR B N 1
ATOM 1998 C CA . TYR B 1 112 ? -16.594 -8.898 -0.897 1 98.75 112 TYR B CA 1
ATOM 1999 C C . TYR B 1 112 ? -17.766 -9.875 -0.801 1 98.75 112 TYR B C 1
ATOM 2001 O O . TYR B 1 112 ? -17.562 -11.086 -0.716 1 98.75 112 TYR B O 1
ATOM 2009 N N . PHE B 1 113 ? -19.016 -9.406 -0.918 1 98.62 113 PHE B N 1
ATOM 2010 C CA . PHE B 1 113 ? -20.156 -10.258 -0.634 1 98.62 113 PHE B CA 1
ATOM 2011 C C . PHE B 1 113 ? -20.656 -10.93 -1.907 1 98.62 113 PHE B C 1
ATOM 2013 O O . PHE B 1 113 ? -21.172 -12.047 -1.864 1 98.62 113 PHE B O 1
ATOM 2020 N N . ALA B 1 114 ? -20.5 -10.273 -3.012 1 98.81 114 ALA B N 1
ATOM 2021 C CA . ALA B 1 114 ? -21.062 -10.828 -4.234 1 98.81 114 ALA B CA 1
ATOM 2022 C C . ALA B 1 114 ? -19.984 -11.461 -5.105 1 98.81 114 ALA B C 1
ATOM 2024 O O . ALA B 1 114 ? -20.031 -12.664 -5.387 1 98.81 114 ALA B O 1
ATOM 2025 N N . LEU B 1 115 ? -19.016 -10.719 -5.484 1 98.88 115 LEU B N 1
ATOM 2026 C CA . LEU B 1 115 ? -18.078 -11.188 -6.492 1 98.88 115 LEU B CA 1
ATOM 2027 C C . LEU B 1 115 ? -17.141 -12.242 -5.91 1 98.88 115 LEU B C 1
ATOM 2029 O O . LEU B 1 115 ? -16.812 -13.227 -6.574 1 98.88 115 LEU B O 1
ATOM 2033 N N . LEU B 1 116 ? -16.641 -12 -4.719 1 98.81 116 LEU B N 1
ATOM 2034 C CA . LEU B 1 116 ? -15.789 -13.008 -4.086 1 98.81 116 LEU B CA 1
ATOM 2035 C C . LEU B 1 116 ? -16.562 -14.312 -3.881 1 98.81 116 LEU B C 1
ATOM 2037 O O . LEU B 1 116 ? -16 -15.398 -4.027 1 98.81 116 LEU B O 1
ATOM 2041 N N . SER B 1 117 ? -17.844 -14.211 -3.48 1 98.69 117 SER B N 1
ATOM 2042 C CA . SER B 1 117 ? -18.672 -15.391 -3.328 1 98.69 117 SER B CA 1
ATOM 2043 C C . SER B 1 117 ? -18.797 -16.156 -4.641 1 98.69 117 SER B C 1
ATOM 2045 O O . SER B 1 117 ? -18.734 -17.391 -4.656 1 98.69 117 SER B O 1
ATOM 2047 N N . ARG B 1 118 ? -18.969 -15.453 -5.727 1 98.81 118 ARG B N 1
ATOM 2048 C CA . ARG B 1 118 ? -19.031 -16.078 -7.043 1 98.81 118 ARG B CA 1
ATOM 2049 C C . ARG B 1 118 ? -17.719 -16.797 -7.371 1 98.81 118 ARG B C 1
ATOM 2051 O O . ARG B 1 118 ? -17.719 -17.891 -7.93 1 98.81 118 ARG B O 1
ATOM 2058 N N . LEU B 1 119 ? -16.672 -16.172 -7.059 1 98.81 119 LEU B N 1
ATOM 2059 C CA . LEU B 1 119 ? -15.359 -16.766 -7.293 1 98.81 119 LEU B CA 1
ATOM 2060 C C . LEU B 1 119 ? -15.188 -18.047 -6.469 1 98.81 119 LEU B C 1
ATOM 2062 O O . LEU B 1 119 ? -14.703 -19.062 -6.977 1 98.81 119 LEU B O 1
ATOM 2066 N N . GLU B 1 120 ? -15.562 -17.938 -5.184 1 98.69 120 GLU B N 1
ATOM 2067 C CA . GLU B 1 120 ? -15.484 -19.094 -4.281 1 98.69 120 GLU B CA 1
ATOM 2068 C C . GLU B 1 120 ? -16.297 -20.266 -4.812 1 98.69 120 GLU B C 1
ATOM 2070 O O . GLU B 1 120 ? -15.836 -21.406 -4.781 1 98.69 120 GLU B O 1
ATOM 2075 N N . GLN B 1 121 ? -17.438 -20.016 -5.301 1 98.75 121 GLN B N 1
ATOM 2076 C CA . GLN B 1 121 ? -18.312 -21.062 -5.848 1 98.75 121 GLN B CA 1
ATOM 2077 C C . GLN B 1 121 ? -17.703 -21.688 -7.098 1 98.75 121 GLN B C 1
ATOM 2079 O O . GLN B 1 121 ? -17.766 -22.906 -7.289 1 98.75 121 GLN B O 1
ATOM 2084 N N . ALA B 1 122 ? -17.172 -20.828 -7.914 1 98.81 122 ALA B N 1
ATOM 2085 C CA . ALA B 1 122 ? -16.547 -21.312 -9.141 1 98.81 122 ALA B CA 1
ATOM 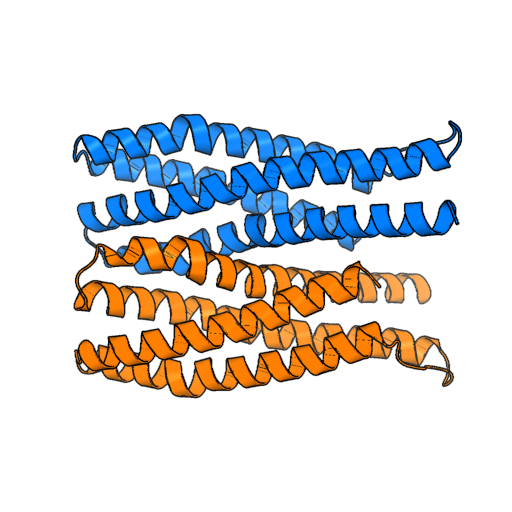2086 C C . ALA B 1 122 ? -15.367 -22.219 -8.82 1 98.81 122 ALA B C 1
ATOM 2088 O O . ALA B 1 122 ? -15.188 -23.266 -9.461 1 98.81 122 ALA B O 1
ATOM 2089 N N . VAL B 1 123 ? -14.57 -21.844 -7.867 1 98.56 123 VAL B N 1
ATOM 2090 C CA . VAL B 1 123 ? -13.414 -22.641 -7.469 1 98.56 123 VAL B CA 1
ATOM 2091 C C . VAL B 1 123 ? -13.883 -23.969 -6.875 1 98.56 123 VAL B C 1
ATOM 2093 O O . VAL B 1 123 ? -13.344 -25.031 -7.203 1 98.56 123 VAL B O 1
ATOM 2096 N N . ALA B 1 124 ? -14.852 -23.938 -6.035 1 98.44 124 ALA B N 1
ATOM 2097 C CA . ALA B 1 124 ? -15.391 -25.141 -5.395 1 98.44 124 ALA B CA 1
ATOM 2098 C C . ALA B 1 124 ? -15.922 -26.125 -6.434 1 98.44 124 ALA B C 1
ATOM 2100 O O . ALA B 1 124 ? -15.805 -27.328 -6.262 1 98.44 124 ALA B O 1
ATOM 2101 N N . ALA B 1 125 ? -16.422 -25.609 -7.516 1 98.5 125 ALA B N 1
ATOM 2102 C CA . ALA B 1 125 ? -17.031 -26.438 -8.562 1 98.5 125 ALA B CA 1
ATOM 2103 C C . ALA B 1 125 ? -16.016 -26.734 -9.664 1 98.5 125 ALA B C 1
ATOM 2105 O O . ALA B 1 125 ? -16.344 -27.406 -10.648 1 98.5 125 ALA B O 1
ATOM 2106 N N . SER B 1 126 ? -14.844 -26.203 -9.539 1 98.5 126 SER B N 1
ATOM 2107 C CA . SER B 1 126 ? -13.828 -26.297 -10.586 1 98.5 126 SER B CA 1
ATOM 2108 C C . SER B 1 126 ? -14.359 -25.797 -11.922 1 98.5 126 SER B C 1
ATOM 2110 O O . SER B 1 126 ? -14.102 -26.406 -12.969 1 98.5 126 SER B O 1
ATOM 2112 N N . ASP B 1 127 ? -15.234 -24.812 -11.844 1 98.69 127 ASP B N 1
ATOM 2113 C CA . ASP B 1 127 ? -15.719 -24.109 -13.023 1 98.69 127 ASP B CA 1
ATOM 2114 C C . ASP B 1 127 ? -14.82 -22.922 -13.352 1 98.69 127 ASP B C 1
ATOM 2116 O O . ASP B 1 127 ? -15.133 -21.781 -12.992 1 98.69 127 ASP B O 1
ATOM 2120 N N . TRP B 1 128 ? -13.781 -23.172 -14.055 1 98.25 128 TRP B N 1
ATOM 2121 C CA . TRP B 1 128 ? -12.695 -22.219 -14.242 1 98.25 128 TRP B CA 1
ATOM 2122 C C . TRP B 1 128 ? -13.117 -21.094 -15.18 1 98.25 128 TRP B C 1
ATOM 2124 O O . TRP B 1 128 ? -12.75 -19.938 -14.977 1 98.25 128 TRP B O 1
ATOM 2134 N N . PRO B 1 129 ? -13.922 -21.391 -16.188 1 98.38 129 PRO B N 1
ATOM 2135 C CA . PRO B 1 129 ? -14.422 -20.25 -16.969 1 98.38 129 PRO B CA 1
ATOM 2136 C C . PRO B 1 129 ? -15.242 -19.266 -16.141 1 98.38 129 PRO B C 1
ATOM 2138 O O . PRO B 1 129 ? -15.07 -18.062 -16.266 1 98.38 129 PRO B O 1
ATOM 2141 N N . ALA B 1 130 ? -16.047 -19.766 -15.273 1 98.62 130 AL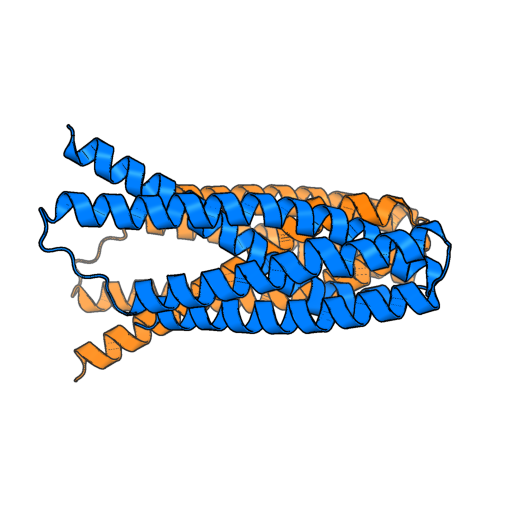A B N 1
ATOM 2142 C CA . ALA B 1 130 ? -16.828 -18.891 -14.391 1 98.62 130 ALA B CA 1
ATOM 2143 C C . ALA B 1 130 ? -15.914 -18.141 -13.43 1 98.62 130 ALA B C 1
ATOM 2145 O O . ALA B 1 130 ? -16.172 -16.969 -13.117 1 98.62 130 ALA B O 1
ATOM 2146 N N . GLY B 1 131 ? -14.945 -18.797 -12.938 1 98.75 131 GLY B N 1
ATOM 2147 C CA . GLY B 1 131 ? -13.969 -18.156 -12.086 1 98.75 131 GLY B CA 1
ATOM 2148 C C . GLY B 1 131 ? -13.258 -17 -12.766 1 98.75 131 GLY B C 1
ATOM 2149 O O . GLY B 1 131 ? -13.023 -15.953 -12.148 1 98.75 131 GLY B O 1
ATOM 2150 N N . GLY B 1 132 ? -12.953 -17.25 -13.992 1 98.5 132 GLY B N 1
ATOM 2151 C CA . GLY B 1 132 ? -12.32 -16.188 -14.766 1 98.5 132 GLY B CA 1
ATOM 2152 C C . GLY B 1 132 ? -13.203 -14.969 -14.922 1 98.5 132 GLY B C 1
ATOM 2153 O O . GLY B 1 132 ? -12.719 -13.836 -14.867 1 98.5 132 GLY B O 1
ATOM 2154 N N . LEU B 1 133 ? -14.445 -15.234 -15.188 1 98.56 133 LEU B N 1
ATOM 2155 C CA . LEU B 1 133 ? -15.391 -14.133 -15.328 1 98.56 133 LEU B CA 1
ATOM 2156 C C . LEU B 1 133 ? -15.523 -13.352 -14.023 1 98.56 133 LEU B C 1
ATOM 2158 O O . LEU B 1 133 ? -15.602 -12.125 -14.031 1 98.56 133 LEU B O 1
ATOM 2162 N N . ALA B 1 134 ? -15.594 -14.055 -12.93 1 98.69 134 ALA B N 1
ATOM 2163 C CA . ALA B 1 134 ? -15.656 -13.398 -11.625 1 98.69 134 ALA B CA 1
ATOM 2164 C C . ALA B 1 134 ? -14.414 -12.547 -11.383 1 98.69 134 ALA B C 1
ATOM 2166 O O . ALA B 1 134 ? -14.516 -11.414 -10.906 1 98.69 134 ALA B O 1
ATOM 2167 N N . LEU B 1 135 ? -13.273 -13.086 -11.734 1 98.75 135 LEU B N 1
ATOM 2168 C CA . LEU B 1 135 ? -12.016 -12.352 -11.57 1 98.75 135 LEU B CA 1
ATOM 2169 C C . LEU B 1 135 ? -12.008 -11.094 -12.422 1 98.75 135 LEU B C 1
ATOM 2171 O O . LEU B 1 135 ? -11.492 -10.055 -12.008 1 98.75 135 LEU B O 1
ATOM 2175 N N . ALA B 1 136 ? -12.539 -11.188 -13.586 1 98.56 136 ALA B N 1
ATOM 2176 C CA . ALA B 1 136 ? -12.594 -10.023 -14.469 1 98.56 136 ALA B CA 1
ATOM 2177 C C . ALA B 1 136 ? -13.438 -8.914 -13.852 1 98.56 136 ALA B C 1
ATOM 2179 O O . ALA B 1 136 ? -13.07 -7.738 -13.922 1 98.56 136 ALA B O 1
ATOM 2180 N N . SER B 1 137 ? -14.555 -9.266 -13.297 1 98.81 137 SER B N 1
ATOM 2181 C CA . SER B 1 137 ? -15.406 -8.289 -12.617 1 98.81 137 SER B CA 1
ATOM 2182 C C . SER B 1 137 ? -14.711 -7.68 -11.414 1 98.81 137 SER B C 1
ATOM 2184 O O . SER B 1 137 ? -14.789 -6.473 -11.18 1 98.81 137 SER B O 1
ATOM 2186 N N . ILE B 1 138 ? -14.078 -8.516 -10.656 1 98.81 138 ILE B N 1
ATOM 2187 C CA . ILE B 1 138 ? -13.344 -8.047 -9.484 1 98.81 138 ILE B CA 1
ATOM 2188 C C . ILE B 1 138 ? -12.266 -7.055 -9.914 1 98.81 138 ILE B C 1
ATOM 2190 O O . ILE B 1 138 ? -12.102 -5.996 -9.305 1 98.81 138 ILE B O 1
ATOM 2194 N N . ARG B 1 139 ? -11.57 -7.371 -10.961 1 98.31 139 ARG B N 1
ATOM 2195 C CA . ARG B 1 139 ? -10.531 -6.492 -11.492 1 98.31 139 ARG B CA 1
ATOM 2196 C C . ARG B 1 139 ? -11.102 -5.121 -11.836 1 98.31 139 ARG B C 1
ATOM 2198 O O . ARG B 1 139 ? -10.492 -4.094 -11.523 1 98.31 139 ARG B O 1
ATOM 2205 N N . THR B 1 140 ? -12.211 -5.066 -12.453 1 98.69 140 THR B N 1
ATOM 2206 C CA . THR B 1 140 ? -12.852 -3.824 -12.875 1 98.69 140 THR B CA 1
ATOM 2207 C C . THR B 1 140 ? -13.227 -2.975 -11.664 1 98.69 140 THR B C 1
ATOM 2209 O O . THR B 1 140 ? -12.875 -1.795 -11.594 1 98.69 140 THR B O 1
ATOM 2212 N N . TRP B 1 141 ? -13.859 -3.553 -10.727 1 98.75 141 TRP B N 1
ATOM 2213 C CA . TRP B 1 141 ? -14.359 -2.803 -9.578 1 98.75 141 TRP B CA 1
ATOM 2214 C C . TRP B 1 141 ? -13.227 -2.416 -8.641 1 98.75 141 TRP B C 1
ATOM 2216 O O . TRP B 1 141 ? -13.266 -1.358 -8.008 1 98.75 141 TRP B O 1
ATOM 2226 N N . VAL B 1 142 ? -12.203 -3.258 -8.547 1 98.75 142 VAL B N 1
ATOM 2227 C CA . VAL B 1 142 ? -11.008 -2.879 -7.801 1 98.75 142 VAL B CA 1
ATOM 2228 C C . VAL B 1 142 ? -10.328 -1.693 -8.484 1 98.75 142 VAL B C 1
ATOM 2230 O O . VAL B 1 142 ? -9.859 -0.771 -7.812 1 98.75 142 VAL B O 1
ATOM 2233 N N . GLY B 1 143 ? -10.281 -1.673 -9.812 1 98.69 143 GLY B N 1
ATOM 2234 C CA . GLY B 1 143 ? -9.727 -0.548 -10.547 1 98.69 143 GLY B CA 1
ATOM 2235 C C . GLY B 1 143 ? -10.461 0.754 -10.289 1 98.69 143 GLY B C 1
ATOM 2236 O O . GLY B 1 143 ? -9.836 1.799 -10.094 1 98.69 143 GLY B O 1
ATOM 2237 N N . VAL B 1 144 ? -11.773 0.694 -10.297 1 98.81 144 VAL B N 1
ATOM 2238 C CA . VAL B 1 144 ? -12.602 1.86 -10.008 1 98.81 144 VAL B CA 1
ATOM 2239 C C . VAL B 1 144 ? -12.344 2.336 -8.578 1 98.81 144 VAL B C 1
ATOM 2241 O O . VAL B 1 144 ? -12.164 3.531 -8.344 1 98.81 144 VAL B O 1
ATOM 2244 N N . ASN B 1 145 ? -12.336 1.401 -7.676 1 98.94 145 ASN B N 1
ATOM 2245 C CA . ASN B 1 145 ? -12.094 1.719 -6.273 1 98.94 145 ASN B CA 1
ATOM 2246 C C . ASN B 1 145 ? -10.719 2.332 -6.066 1 98.94 145 ASN B C 1
ATOM 2248 O O . ASN B 1 145 ? -10.555 3.268 -5.281 1 98.94 145 ASN B O 1
ATOM 2252 N N . LEU B 1 146 ? -9.734 1.802 -6.762 1 98.88 146 LEU B N 1
ATOM 2253 C CA . LEU B 1 146 ? -8.383 2.33 -6.707 1 98.88 146 LEU B CA 1
ATOM 2254 C C . LEU B 1 146 ? -8.336 3.766 -7.219 1 98.88 146 LEU B C 1
ATOM 2256 O O . LEU B 1 146 ? -7.707 4.629 -6.605 1 98.88 146 LEU B O 1
ATOM 2260 N N . LEU B 1 147 ? -8.984 4.02 -8.336 1 98.81 147 LEU B N 1
ATOM 2261 C CA . LEU B 1 147 ? -9.031 5.367 -8.891 1 98.81 147 LEU B CA 1
ATOM 2262 C C . LEU B 1 147 ? -9.633 6.348 -7.891 1 98.81 147 LEU B C 1
ATOM 2264 O O . LEU B 1 147 ? -9.086 7.434 -7.668 1 98.81 147 LEU B O 1
ATOM 2268 N N . ILE B 1 148 ? -10.742 5.992 -7.285 1 98.81 148 ILE B N 1
ATOM 2269 C CA . ILE B 1 148 ? -11.383 6.844 -6.293 1 98.81 148 ILE B CA 1
ATOM 2270 C C . ILE B 1 148 ? -10.438 7.086 -5.121 1 98.81 148 ILE B C 1
ATOM 2272 O O . ILE B 1 148 ? -10.297 8.219 -4.648 1 98.81 148 ILE B O 1
ATOM 2276 N N . GLY B 1 149 ? -9.789 6.012 -4.617 1 98.62 149 GLY B N 1
ATOM 2277 C CA . GLY B 1 149 ? -8.844 6.148 -3.516 1 98.62 149 GLY B CA 1
ATOM 2278 C C . GLY B 1 149 ? -7.711 7.109 -3.814 1 98.62 149 GLY B C 1
ATOM 2279 O O . GLY B 1 149 ? -7.348 7.93 -2.969 1 98.62 149 GLY B O 1
ATOM 2280 N N . VAL B 1 150 ? -7.145 7.039 -5.008 1 98.56 150 VAL B N 1
ATOM 2281 C CA . VAL B 1 150 ? -6.059 7.922 -5.418 1 98.56 150 VAL B CA 1
ATOM 2282 C C . VAL B 1 150 ? -6.562 9.359 -5.512 1 98.56 150 VAL B C 1
ATOM 2284 O O . VAL B 1 150 ? -5.879 10.297 -5.09 1 98.56 150 VAL B O 1
ATOM 2287 N N . VAL B 1 151 ? -7.754 9.547 -6.062 1 98.25 151 VAL B N 1
ATOM 2288 C CA . VAL B 1 151 ? -8.359 10.867 -6.152 1 98.25 151 VAL B CA 1
ATOM 2289 C C . VAL B 1 151 ? -8.5 11.469 -4.754 1 98.25 151 VAL B C 1
ATOM 2291 O O . VAL B 1 151 ? -8.219 12.656 -4.551 1 98.25 151 VAL B O 1
ATOM 2294 N N . ILE B 1 152 ? -8.945 10.672 -3.754 1 98.25 152 ILE B N 1
ATOM 2295 C CA . ILE B 1 152 ? -9.086 11.141 -2.379 1 98.25 152 ILE B CA 1
ATOM 2296 C C . ILE B 1 152 ? -7.73 11.609 -1.854 1 98.25 152 ILE B C 1
ATOM 2298 O O . ILE B 1 152 ? -7.617 12.695 -1.286 1 98.25 152 ILE B O 1
ATOM 2302 N N . VAL B 1 153 ? -6.691 10.828 -2.062 1 97.62 153 VAL B N 1
ATOM 2303 C CA . VAL B 1 153 ? -5.363 11.172 -1.575 1 97.62 153 VAL B CA 1
ATOM 2304 C C . VAL B 1 153 ? -4.887 12.461 -2.242 1 97.62 153 VAL B C 1
ATOM 2306 O O . VAL B 1 153 ? -4.363 13.359 -1.574 1 97.62 153 VAL B O 1
ATOM 2309 N N . VAL B 1 154 ? -5.137 12.562 -3.566 1 97.06 154 VAL B N 1
ATOM 2310 C CA . VAL B 1 154 ? -4.711 13.727 -4.332 1 97.06 154 VAL B CA 1
ATOM 2311 C C . VAL B 1 154 ? -5.43 14.977 -3.818 1 97.06 154 VAL B C 1
ATOM 2313 O O . VAL B 1 154 ? -4.793 15.992 -3.523 1 97.06 154 VAL B O 1
ATOM 2316 N N . LEU B 1 155 ? -6.703 14.898 -3.598 1 95.19 155 LEU B N 1
ATOM 2317 C CA . LEU B 1 155 ? -7.48 16.062 -3.172 1 95.19 155 LEU B CA 1
ATOM 2318 C C . LEU B 1 155 ? -7.148 16.438 -1.734 1 95.19 155 LEU B C 1
ATOM 2320 O O . LEU B 1 155 ? -7.035 17.625 -1.412 1 95.19 155 LEU B O 1
ATOM 2324 N N . THR B 1 156 ? -6.992 15.445 -0.909 1 92 156 THR B N 1
ATOM 2325 C CA . THR B 1 156 ? -6.723 15.703 0.5 1 92 156 THR B CA 1
ATOM 2326 C C . THR B 1 156 ? -5.355 16.359 0.679 1 92 156 THR B C 1
ATOM 2328 O O . THR B 1 156 ? -5.18 17.219 1.547 1 92 156 THR B O 1
ATOM 2331 N N . LEU B 1 157 ? -4.387 16.047 -0.146 1 93.31 157 LEU B N 1
ATOM 2332 C CA . LEU B 1 157 ? -3.029 16.531 0.062 1 93.31 157 LEU B CA 1
ATOM 2333 C C . LEU B 1 157 ? -2.783 17.797 -0.75 1 93.31 157 LEU B C 1
ATOM 2335 O O . LEU B 1 157 ? -1.835 18.547 -0.479 1 93.31 157 LEU B O 1
ATOM 2339 N N . LEU B 1 158 ? -3.6 18.031 -1.758 1 91.56 158 LEU B N 1
ATOM 2340 C CA . LEU B 1 158 ? -3.396 19.234 -2.564 1 91.56 158 LEU B CA 1
ATOM 2341 C C . LEU B 1 158 ? -4.254 20.391 -2.053 1 91.56 158 LEU B C 1
ATOM 2343 O O . LEU B 1 158 ? -4.031 21.547 -2.414 1 91.56 158 LEU B O 1
ATOM 2347 N N . MET B 1 159 ? -5.266 20.125 -1.24 1 81.62 159 MET B N 1
ATOM 2348 C CA . MET B 1 159 ? -6.113 21.172 -0.67 1 81.62 159 MET B CA 1
ATOM 2349 C C . MET B 1 159 ? -5.637 21.562 0.727 1 81.62 159 MET B C 1
ATOM 2351 O O . MET B 1 159 ? -5.047 20.734 1.433 1 81.62 159 MET B O 1
#